Protein AF-A0AAD8SGR0-F1 (afdb_monomer)

Secondary structure (DSSP, 8-state):
-EEEEEHHHHHH-HHHHHSPPSSSTT-EEEEE--GGGSGGG----STTS----B--SSSPPSSS-EEEEEEEEETTEEEEEEEEEEEEEPTTS-GGG-EEEEEE-SGGGTTPBP--B-GGG-EEETTEEEPPPPPPB---TT-GGGEEEEEEEETTEEEEEESSTT-B--HHHHSSSBEEEEPPSS------

InterPro domains:
  IPR010683 Protein of unknown function DUF1262 [PF06880] (23-1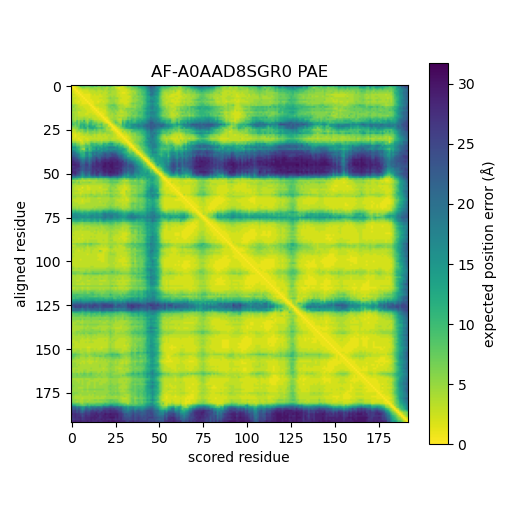27)

Nearest PDB structures (foldseek):
  6v3a-assembly1_O  TM=5.149E-01  e=7.759E-02  Acinetobacter baumannii AB0057
  5dm7-assembly1_M  TM=4.895E-01  e=7.759E-02  Deinococcus radiodurans
  7b29-assembly1_A  TM=4.262E-01  e=2.378E+00  Rhipicephalus appendiculatus
  6z1p-assembly1_At  TM=2.869E-01  e=1.688E+00  Tetrahymena thermophila SB210
  4kkd-assembly2_B  TM=3.158E-01  e=2.987E+00  Homo sapiens

Sequence (192 aa):
MYSSKPLSLFKSHPETAARPPPEGRNSGYIIVKGDEDEDDDDETWCWGSCGGTRVRGLPFPEDCVLTLSYTERQGERRRTYTDSVVVVSVTDQPIASNRYYTVVATGKRKGLLRTCSREEDMTPCCFSRCIKDVKPRSFDPSDAYQQIKIVQRQRRQFTAWAVSTDGFPPYLYRQMYWRMQRLPLFGQYVYV

Solvent-accessible surface area (backbone atoms only — not comparable to full-atom values): 10919 Å² total; per-residue (Å²): 79,76,44,82,41,47,46,62,55,46,69,76,38,56,68,61,24,63,41,71,46,61,92,60,82,73,4,24,70,43,32,31,78,44,80,77,54,58,67,79,26,69,74,90,80,76,87,93,79,72,76,48,41,61,45,55,62,82,81,68,60,45,79,47,46,30,36,39,41,41,74,50,74,58,85,91,48,72,48,75,50,76,47,50,24,30,47,41,72,48,57,72,44,29,64,65,68,34,39,27,36,40,29,29,63,57,73,100,55,46,74,20,25,45,27,32,18,46,72,88,51,40,38,90,40,95,97,45,78,41,82,43,66,48,74,58,38,76,86,51,98,83,44,50,42,38,31,31,32,57,42,77,78,50,86,38,20,29,34,43,39,36,66,33,96,67,35,40,42,36,72,75,44,53,37,76,65,24,32,42,27,51,50,70,93,82,69,92,72,83,85,132

Structure (mmCIF, N/CA/C/O backbone):
data_AF-A0AAD8SGR0-F1
#
_entry.id   AF-A0AAD8SGR0-F1
#
loop_
_atom_site.group_PDB
_atom_site.id
_atom_site.type_symbol
_atom_site.label_atom_id
_atom_site.label_alt_id
_atom_site.label_comp_id
_atom_site.label_asym_id
_atom_site.label_entity_id
_atom_site.label_seq_id
_atom_site.pdbx_PDB_ins_code
_atom_site.Cartn_x
_atom_site.Cartn_y
_atom_site.Cartn_z
_atom_site.occupancy
_atom_site.B_iso_or_equiv
_atom_site.auth_seq_id
_atom_site.auth_comp_id
_atom_site.auth_asym_id
_atom_site.auth_atom_id
_atom_site.pdbx_PDB_model_num
ATOM 1 N N . MET A 1 1 ? -5.708 -20.898 -4.466 1.00 74.12 1 MET A N 1
ATOM 2 C CA . MET A 1 1 ? -4.327 -21.431 -4.605 1.00 74.12 1 MET A CA 1
ATOM 3 C C . MET A 1 1 ? -3.461 -20.339 -5.211 1.00 74.12 1 MET A C 1
ATOM 5 O O . MET A 1 1 ? -3.918 -19.706 -6.156 1.00 74.12 1 MET A O 1
ATOM 9 N N . TYR A 1 2 ? -2.269 -20.085 -4.666 1.00 80.06 2 TYR A N 1
ATOM 10 C CA . TYR A 1 2 ? -1.355 -19.078 -5.214 1.00 80.06 2 TYR A CA 1
ATOM 11 C C . TYR A 1 2 ? -0.376 -19.705 -6.205 1.00 80.06 2 TYR A C 1
ATOM 13 O O . TYR A 1 2 ? 0.110 -20.811 -5.976 1.00 80.06 2 TYR A O 1
ATOM 21 N N . SER A 1 3 ? -0.073 -18.986 -7.284 1.00 83.75 3 SER A N 1
ATOM 22 C CA . SER A 1 3 ? 1.000 -19.333 -8.219 1.00 83.75 3 SER A CA 1
ATOM 23 C C . SER A 1 3 ? 2.059 -18.237 -8.193 1.00 83.75 3 SER A C 1
ATOM 25 O O . SER A 1 3 ? 1.734 -17.060 -8.347 1.00 83.75 3 SER A O 1
ATOM 27 N N . SER A 1 4 ? 3.320 -18.604 -7.980 1.00 85.69 4 SER A N 1
ATOM 28 C CA . SER A 1 4 ? 4.425 -17.651 -8.048 1.00 85.69 4 SER A CA 1
ATOM 29 C C . SER A 1 4 ? 4.698 -17.249 -9.498 1.00 85.69 4 SER A C 1
ATOM 31 O O . SER A 1 4 ? 4.705 -18.082 -10.409 1.00 85.69 4 SER A O 1
ATOM 33 N N . LYS A 1 5 ? 4.912 -15.951 -9.719 1.00 87.81 5 LYS A N 1
ATOM 34 C CA . LYS A 1 5 ? 5.309 -15.383 -11.010 1.00 87.81 5 LYS A CA 1
ATOM 35 C C . LYS A 1 5 ? 6.421 -14.355 -10.789 1.00 87.81 5 LYS A C 1
ATOM 37 O O . LYS A 1 5 ? 6.317 -13.573 -9.842 1.00 87.81 5 LYS A O 1
ATOM 42 N N . PRO A 1 6 ? 7.461 -14.336 -11.636 1.00 87.94 6 PRO A N 1
ATOM 43 C CA . PRO A 1 6 ? 8.521 -13.350 -11.506 1.00 87.94 6 PRO A CA 1
ATOM 44 C C . PRO A 1 6 ? 8.008 -11.955 -11.883 1.00 87.94 6 PRO A C 1
ATOM 46 O O . PRO A 1 6 ? 7.164 -11.809 -12.773 1.00 87.94 6 PRO A O 1
ATOM 49 N N . LEU A 1 7 ? 8.522 -10.919 -11.222 1.00 85.88 7 LEU A N 1
ATOM 50 C CA . LEU A 1 7 ? 8.172 -9.527 -11.501 1.00 85.88 7 LEU A CA 1
ATOM 51 C C . LEU A 1 7 ? 8.533 -9.126 -12.945 1.00 85.88 7 LEU A C 1
ATOM 53 O O . LEU A 1 7 ? 7.748 -8.432 -13.600 1.00 85.88 7 LEU A O 1
ATOM 57 N N . SER A 1 8 ? 9.663 -9.617 -13.464 1.00 85.69 8 SER A N 1
ATOM 58 C CA . SER A 1 8 ? 10.115 -9.407 -14.849 1.00 85.69 8 SER A CA 1
ATOM 59 C C . SER A 1 8 ? 9.079 -9.821 -15.909 1.00 85.69 8 SER A C 1
ATOM 61 O O . SER A 1 8 ? 8.928 -9.143 -16.933 1.00 85.69 8 SER A O 1
ATOM 63 N N . LEU A 1 9 ? 8.283 -10.866 -15.647 1.00 87.69 9 LEU A N 1
ATOM 64 C CA . LEU A 1 9 ? 7.213 -11.318 -16.544 1.00 87.69 9 LEU A CA 1
ATOM 65 C C . LEU A 1 9 ? 6.140 -10.239 -16.729 1.00 87.69 9 LEU A C 1
ATOM 67 O O . LEU A 1 9 ? 5.720 -9.968 -17.849 1.00 87.69 9 LEU A O 1
ATOM 71 N N . PHE A 1 10 ? 5.709 -9.592 -15.645 1.00 85.88 10 PHE A N 1
ATOM 72 C CA . PHE A 1 10 ? 4.673 -8.556 -15.716 1.00 85.88 10 PHE A CA 1
ATOM 73 C C . PHE A 1 10 ? 5.186 -7.248 -16.322 1.00 85.88 10 PHE A C 1
ATOM 75 O O . PHE A 1 10 ? 4.401 -6.506 -16.910 1.00 85.88 10 PHE A O 1
ATOM 82 N N . LYS A 1 11 ? 6.488 -6.963 -16.194 1.00 84.19 11 LYS A N 1
ATOM 83 C CA . LYS A 1 11 ? 7.123 -5.803 -16.836 1.00 84.19 11 LYS A CA 1
ATOM 84 C C . LYS A 1 11 ? 7.239 -5.976 -18.351 1.00 84.19 11 LYS A C 1
ATOM 86 O O . LYS A 1 11 ? 6.997 -5.025 -19.087 1.00 84.19 11 LYS A O 1
ATOM 91 N N . SER A 1 12 ? 7.627 -7.169 -18.803 1.00 85.25 12 SER A N 1
ATOM 92 C CA . SER A 1 12 ? 7.824 -7.474 -20.227 1.00 85.25 12 SER A CA 1
ATOM 93 C C . SER A 1 12 ? 6.510 -7.719 -20.974 1.00 85.25 12 SER A C 1
ATOM 95 O O . SER A 1 12 ? 6.393 -7.326 -22.130 1.00 85.25 12 SER A O 1
ATOM 97 N N . HIS A 1 13 ? 5.520 -8.318 -20.306 1.00 86.06 13 HIS A N 1
ATOM 98 C CA . HIS A 1 13 ? 4.239 -8.728 -20.888 1.00 86.06 13 HIS A CA 1
ATOM 99 C C . HIS A 1 13 ? 3.067 -8.156 -20.071 1.00 86.06 13 HIS A C 1
ATOM 101 O O . HIS A 1 13 ? 2.425 -8.890 -19.304 1.00 86.06 13 HIS A O 1
ATOM 107 N N . PRO A 1 14 ? 2.776 -6.844 -20.178 1.00 83.88 14 PRO A N 1
ATOM 108 C CA . PRO A 1 14 ? 1.760 -6.172 -19.362 1.00 83.88 14 PRO A CA 1
ATOM 109 C C . PRO A 1 14 ? 0.351 -6.767 -19.526 1.00 83.88 14 PRO A C 1
ATOM 111 O O . PRO A 1 14 ? -0.451 -6.735 -18.591 1.00 83.88 14 PRO A O 1
ATOM 114 N N . GLU A 1 15 ? 0.044 -7.379 -20.668 1.00 87.00 15 GLU A N 1
ATOM 115 C CA . GLU A 1 15 ? -1.195 -8.120 -20.913 1.00 87.00 15 GLU A CA 1
ATOM 116 C C . GLU A 1 15 ? -1.383 -9.308 -19.959 1.00 87.00 15 GLU A C 1
ATOM 118 O O . GLU A 1 15 ? -2.515 -9.674 -19.643 1.00 87.00 15 GLU A O 1
ATOM 123 N N . THR A 1 16 ? -0.294 -9.875 -19.430 1.00 85.62 16 THR A N 1
ATOM 124 C CA . THR A 1 16 ? -0.346 -10.941 -18.421 1.00 85.62 16 THR A CA 1
ATOM 125 C C . THR A 1 16 ? -0.950 -10.433 -17.115 1.00 85.62 16 THR A C 1
ATOM 127 O O . THR A 1 16 ? -1.689 -11.167 -16.462 1.00 85.62 16 THR A O 1
ATOM 130 N N . ALA A 1 17 ? -0.722 -9.164 -16.755 1.00 85.25 17 ALA A N 1
ATOM 131 C CA . ALA A 1 17 ? -1.303 -8.569 -15.553 1.00 85.25 17 ALA A CA 1
ATOM 132 C C . ALA A 1 17 ? -2.831 -8.418 -15.651 1.00 85.25 17 ALA A C 1
ATOM 134 O O . ALA A 1 17 ? -3.509 -8.376 -14.625 1.00 85.25 17 ALA A O 1
ATOM 135 N N . ALA A 1 18 ? -3.381 -8.333 -16.867 1.00 87.00 18 ALA A N 1
ATOM 136 C CA . ALA A 1 18 ? -4.819 -8.230 -17.103 1.00 87.00 18 ALA A CA 1
ATOM 137 C C . ALA A 1 18 ? -5.537 -9.591 -17.096 1.00 87.00 18 ALA A C 1
ATOM 139 O O . ALA A 1 18 ? -6.763 -9.630 -16.986 1.00 87.00 18 ALA A O 1
ATOM 140 N N . ARG A 1 19 ? -4.799 -10.704 -17.195 1.00 85.75 19 ARG A N 1
ATOM 141 C CA . ARG A 1 19 ? -5.382 -12.050 -17.165 1.00 85.75 19 ARG A CA 1
ATOM 142 C C . ARG A 1 19 ? -5.846 -12.412 -15.749 1.00 85.75 19 ARG A C 1
ATOM 144 O O . ARG A 1 19 ? -5.198 -12.020 -14.774 1.00 85.75 19 ARG A O 1
ATOM 151 N N . PRO A 1 20 ? -6.949 -13.167 -15.616 1.00 81.94 20 PRO A N 1
ATOM 152 C CA . PRO A 1 20 ? -7.385 -13.651 -14.316 1.00 81.94 20 PRO A CA 1
ATOM 153 C C . PRO A 1 20 ? -6.342 -14.601 -13.690 1.00 81.94 20 PRO A C 1
ATOM 155 O O . PRO A 1 20 ? -5.532 -15.209 -14.407 1.00 81.94 20 PRO A O 1
ATOM 158 N N . PRO A 1 21 ? -6.329 -14.716 -12.350 1.00 80.25 21 PRO A N 1
ATOM 159 C CA . PRO A 1 21 ? -5.527 -15.715 -11.651 1.00 80.25 21 PRO A CA 1
ATOM 160 C C . PRO A 1 21 ? -5.984 -17.154 -11.974 1.00 80.25 21 PRO A C 1
ATOM 162 O O . PRO A 1 21 ? -7.036 -17.336 -12.592 1.00 80.25 21 PRO A O 1
ATOM 165 N N . PRO A 1 22 ? -5.193 -18.183 -11.597 1.00 77.19 22 PRO A N 1
ATOM 166 C CA . PRO A 1 22 ? -5.541 -19.591 -11.813 1.00 77.19 22 PRO A CA 1
ATOM 167 C C . PRO A 1 22 ? -6.937 -19.934 -11.283 1.00 77.19 22 PRO A C 1
ATOM 169 O O . PRO A 1 22 ? -7.351 -19.382 -10.273 1.00 77.19 22 PRO A O 1
ATOM 172 N N . GLU A 1 23 ? -7.653 -20.866 -11.910 1.00 74.75 23 GLU A N 1
ATOM 173 C CA . GLU A 1 23 ? -9.031 -21.186 -11.515 1.00 74.75 23 GLU A CA 1
ATOM 174 C C . GLU A 1 23 ? -9.150 -21.633 -10.041 1.00 74.75 23 GLU A C 1
ATOM 176 O O . GLU A 1 23 ? -8.369 -22.445 -9.539 1.00 74.75 23 GLU A O 1
ATOM 181 N N . GLY A 1 24 ? -10.153 -21.090 -9.340 1.00 70.81 24 GLY A N 1
ATOM 182 C CA . GLY A 1 24 ? -10.480 -21.411 -7.947 1.00 70.81 24 GLY A CA 1
ATOM 183 C C . GLY A 1 24 ? -10.744 -20.169 -7.090 1.00 70.81 24 GLY A C 1
ATOM 184 O O . GLY A 1 24 ? -10.183 -19.105 -7.336 1.00 70.81 24 GLY A O 1
ATOM 185 N N . ARG A 1 25 ? -11.596 -20.299 -6.062 1.00 75.06 25 ARG A N 1
ATOM 186 C CA . ARG A 1 25 ? -11.854 -19.217 -5.088 1.00 75.06 25 ARG A CA 1
ATOM 187 C C . ARG A 1 25 ? -10.583 -18.896 -4.294 1.00 75.06 25 ARG A C 1
ATOM 189 O O . ARG A 1 25 ? -9.850 -19.819 -3.922 1.00 75.06 25 ARG A O 1
ATOM 196 N N . ASN A 1 26 ? -10.360 -17.620 -3.982 1.00 74.75 26 ASN A N 1
ATOM 197 C CA . ASN A 1 26 ? -9.161 -17.114 -3.311 1.00 74.75 26 ASN A CA 1
ATOM 198 C C . ASN A 1 26 ? -7.867 -17.574 -4.009 1.00 74.75 26 ASN A C 1
ATOM 200 O O . ASN A 1 26 ? -6.923 -18.084 -3.389 1.00 74.75 26 ASN A O 1
ATOM 204 N N . SER A 1 27 ? -7.854 -17.478 -5.334 1.00 81.44 27 SER A N 1
ATOM 205 C CA . SER A 1 27 ? -6.670 -17.696 -6.159 1.00 81.44 27 SER A CA 1
ATOM 206 C C . SER A 1 27 ? -5.984 -16.367 -6.467 1.00 81.44 27 SER A C 1
ATOM 208 O O . SER A 1 27 ? -6.592 -15.296 -6.444 1.00 81.44 27 SER A O 1
ATOM 210 N N . GLY A 1 28 ? -4.680 -16.418 -6.715 1.00 83.50 28 GLY A N 1
ATOM 211 C CA . GLY A 1 28 ? -3.890 -15.216 -6.945 1.00 83.50 28 GLY A CA 1
ATOM 212 C C . GLY A 1 28 ? -2.501 -15.527 -7.475 1.00 83.50 28 GLY A C 1
ATOM 213 O O . GLY A 1 28 ? -2.052 -16.678 -7.461 1.00 83.50 28 GLY A O 1
ATOM 214 N N . TYR A 1 29 ? -1.814 -14.483 -7.921 1.00 83.75 29 TYR A N 1
ATOM 215 C CA . TYR A 1 29 ? -0.388 -14.544 -8.206 1.00 83.75 29 TYR A CA 1
ATOM 216 C C . TYR A 1 29 ? 0.380 -13.974 -7.021 1.00 83.75 29 TYR A C 1
ATOM 218 O O . TYR A 1 29 ? -0.008 -12.935 -6.503 1.00 83.75 29 TYR A O 1
ATOM 226 N N . ILE A 1 30 ? 1.463 -14.636 -6.619 1.00 84.25 30 ILE A N 1
ATOM 227 C CA . ILE A 1 30 ? 2.469 -14.016 -5.749 1.00 84.25 30 ILE A CA 1
ATOM 228 C C . ILE A 1 30 ? 3.574 -13.511 -6.664 1.00 84.25 30 ILE A C 1
ATOM 230 O O . ILE A 1 30 ? 4.162 -14.292 -7.420 1.00 84.25 30 ILE A O 1
ATOM 234 N N . ILE A 1 31 ? 3.827 -12.207 -6.612 1.00 86.31 31 ILE A N 1
ATOM 235 C CA . ILE A 1 31 ? 4.826 -11.551 -7.451 1.00 86.31 31 ILE A CA 1
ATOM 236 C C . ILE A 1 31 ? 6.146 -11.541 -6.694 1.00 86.31 31 ILE A C 1
ATOM 238 O O . ILE A 1 31 ? 6.296 -10.838 -5.695 1.00 86.31 31 ILE A O 1
ATOM 242 N N . VAL A 1 32 ? 7.086 -12.346 -7.176 1.00 84.88 32 VAL A N 1
ATOM 243 C CA . VAL A 1 32 ? 8.399 -12.549 -6.556 1.00 84.88 32 VAL A CA 1
ATOM 244 C C . VAL A 1 32 ? 9.452 -11.882 -7.425 1.00 84.88 32 VAL A C 1
ATOM 246 O O . VAL A 1 32 ? 9.331 -11.875 -8.653 1.00 84.88 32 VAL A O 1
ATOM 249 N N . LYS A 1 33 ? 10.482 -11.310 -6.810 1.00 76.38 33 LYS A N 1
ATOM 250 C CA . LYS A 1 33 ? 11.625 -10.809 -7.568 1.00 76.38 33 LYS A CA 1
ATOM 251 C C . LYS A 1 33 ? 12.454 -11.996 -8.085 1.00 76.38 33 LYS A C 1
ATOM 253 O O . LYS A 1 33 ? 12.809 -12.870 -7.302 1.00 76.38 33 LYS A O 1
ATOM 258 N N . GLY A 1 34 ? 12.733 -12.047 -9.389 1.00 67.00 34 GLY A N 1
ATOM 259 C CA . GLY A 1 34 ? 13.662 -13.033 -9.957 1.00 67.00 34 GLY A CA 1
ATOM 260 C C . GLY A 1 34 ? 15.105 -12.522 -9.969 1.00 67.00 34 GLY A C 1
ATOM 261 O O . GLY A 1 34 ?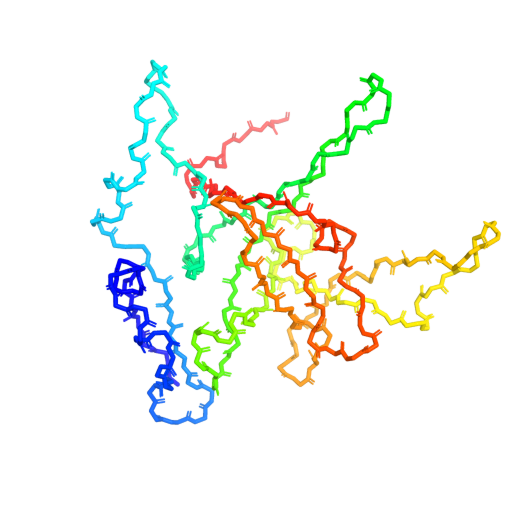 15.327 -11.320 -9.825 1.00 67.00 34 GLY A O 1
ATOM 262 N N . ASP A 1 35 ? 16.071 -13.410 -10.204 1.00 62.44 35 ASP A N 1
ATOM 263 C CA . ASP A 1 35 ? 17.498 -13.051 -10.308 1.00 62.44 35 ASP A CA 1
ATOM 264 C C . ASP A 1 35 ? 17.745 -12.001 -11.416 1.00 62.44 35 ASP A C 1
ATOM 266 O O . ASP A 1 35 ? 18.513 -11.063 -11.246 1.00 62.44 35 ASP A O 1
ATOM 270 N N . GLU A 1 36 ? 16.988 -12.066 -12.516 1.00 58.09 36 GLU A N 1
ATOM 271 C CA . GLU A 1 36 ? 17.042 -11.104 -13.634 1.00 58.09 36 GLU A CA 1
ATOM 272 C C . GLU A 1 36 ? 16.555 -9.687 -13.268 1.00 58.09 36 GLU A C 1
ATOM 274 O O . GLU A 1 36 ? 16.817 -8.720 -13.982 1.00 58.09 36 GLU A O 1
ATOM 279 N N . ASP A 1 37 ? 15.813 -9.530 -12.168 1.00 58.00 37 ASP A N 1
ATOM 280 C CA . ASP A 1 37 ? 15.359 -8.217 -11.707 1.00 58.00 37 ASP A CA 1
ATOM 281 C C . ASP A 1 37 ? 16.459 -7.480 -10.905 1.00 58.00 37 ASP A C 1
ATOM 283 O O . ASP A 1 37 ? 16.237 -6.344 -10.474 1.00 58.00 37 ASP A O 1
ATOM 287 N N . GLU A 1 38 ? 17.608 -8.107 -10.618 1.00 53.62 38 GLU A N 1
ATOM 288 C CA . GLU A 1 38 ? 18.780 -7.466 -9.991 1.00 53.62 38 GLU A CA 1
ATOM 289 C C . GLU A 1 38 ? 19.468 -6.465 -10.924 1.00 53.62 38 GLU A C 1
ATOM 291 O O . GLU A 1 38 ? 19.828 -5.381 -10.471 1.00 53.62 38 GLU A O 1
ATOM 296 N N . ASP A 1 39 ? 19.510 -6.733 -12.227 1.00 47.44 39 ASP A N 1
ATOM 297 C CA . ASP A 1 39 ? 20.178 -5.861 -13.205 1.00 47.44 39 ASP A CA 1
ATOM 298 C C . ASP A 1 39 ? 19.345 -4.613 -13.576 1.00 47.44 39 ASP A C 1
ATOM 300 O O . ASP A 1 39 ? 19.871 -3.573 -13.969 1.00 47.44 39 ASP A O 1
ATOM 304 N N . ASP A 1 40 ? 18.020 -4.651 -13.387 1.00 49.47 40 ASP A N 1
ATOM 305 C CA . ASP A 1 40 ? 17.137 -3.480 -13.556 1.00 49.47 40 ASP A CA 1
ATOM 306 C C . ASP A 1 40 ? 17.250 -2.500 -12.360 1.00 49.47 40 ASP A C 1
ATOM 308 O O . ASP A 1 40 ? 16.652 -1.418 -12.350 1.00 49.47 40 ASP A O 1
ATOM 312 N N . ASP A 1 41 ? 18.042 -2.842 -11.337 1.00 52.00 41 ASP A N 1
ATOM 313 C CA . ASP A 1 41 ? 18.385 -1.965 -10.216 1.00 52.00 41 ASP A CA 1
ATOM 314 C C . ASP A 1 41 ? 19.604 -1.065 -10.496 1.00 52.00 41 ASP A C 1
ATOM 316 O O . ASP A 1 41 ? 19.857 -0.138 -9.716 1.00 52.00 41 ASP A O 1
ATOM 320 N N . ASP A 1 42 ? 20.288 -1.246 -11.631 1.00 45.56 42 ASP A N 1
ATOM 321 C CA . ASP A 1 42 ? 21.431 -0.426 -12.025 1.00 45.56 42 ASP A CA 1
ATOM 322 C C . ASP A 1 42 ? 20.994 0.889 -12.687 1.00 45.56 42 ASP A C 1
ATOM 324 O O . ASP A 1 42 ? 20.721 1.011 -13.880 1.00 45.56 42 ASP A O 1
ATOM 328 N N . GLU A 1 43 ? 20.932 1.939 -11.873 1.00 42.75 43 GLU A N 1
ATOM 329 C CA . GLU A 1 43 ? 21.453 3.236 -12.303 1.00 42.75 43 GLU A CA 1
ATOM 330 C C . GLU A 1 43 ? 22.689 3.514 -11.442 1.00 42.75 43 GLU A C 1
ATOM 332 O O . GLU A 1 43 ? 22.606 4.066 -10.345 1.00 42.75 43 GLU A O 1
ATOM 337 N N . THR A 1 44 ? 23.841 3.081 -11.949 1.00 35.72 44 THR A N 1
ATOM 338 C CA . THR A 1 44 ? 25.174 3.454 -11.480 1.00 35.72 44 THR A CA 1
ATOM 339 C C . THR A 1 44 ? 25.300 4.980 -11.355 1.00 35.72 44 THR A C 1
ATOM 341 O O . THR A 1 44 ? 25.329 5.668 -12.371 1.00 35.72 44 THR A O 1
ATOM 344 N N . TRP A 1 45 ? 25.424 5.515 -10.131 1.00 29.83 45 TRP A N 1
ATOM 345 C CA . TRP A 1 45 ? 26.439 6.526 -9.777 1.00 29.83 45 TRP A CA 1
ATOM 346 C C . TRP A 1 45 ? 26.535 6.729 -8.251 1.00 29.83 45 TRP A C 1
ATOM 348 O O . TRP A 1 45 ? 25.520 6.819 -7.565 1.00 29.83 45 TRP A O 1
ATOM 358 N N . CYS A 1 46 ? 27.778 6.889 -7.776 1.00 29.34 46 CYS A N 1
ATOM 359 C CA . CYS A 1 46 ? 28.266 7.105 -6.400 1.00 29.34 46 CYS A CA 1
ATOM 360 C C . CYS A 1 46 ? 28.619 5.835 -5.595 1.00 29.34 46 CYS A C 1
ATOM 362 O O . CYS A 1 46 ? 27.815 5.291 -4.848 1.00 29.34 46 CYS A O 1
ATOM 364 N N . TRP A 1 47 ? 29.885 5.428 -5.744 1.00 34.09 47 TRP A N 1
ATOM 365 C CA . TRP A 1 47 ? 30.731 4.691 -4.791 1.00 34.09 47 TRP A CA 1
ATOM 366 C C . TRP A 1 47 ? 30.015 3.692 -3.857 1.00 34.09 47 TRP A C 1
ATOM 368 O O . TRP A 1 47 ? 29.813 3.949 -2.675 1.00 34.09 47 TRP A O 1
ATOM 378 N N . GLY A 1 48 ? 29.715 2.503 -4.382 1.00 34.50 48 GLY A N 1
ATOM 379 C CA . GLY A 1 48 ? 29.866 1.263 -3.613 1.00 34.50 48 GLY A CA 1
ATOM 380 C C . GLY A 1 48 ? 28.897 0.948 -2.465 1.00 34.50 48 GLY A C 1
ATOM 381 O O . GLY A 1 48 ? 29.237 0.069 -1.680 1.00 34.50 48 GLY A O 1
ATOM 382 N N . SER A 1 49 ? 27.710 1.564 -2.329 1.00 37.56 49 SER A N 1
ATOM 383 C CA . SER A 1 49 ? 26.726 1.047 -1.341 1.00 37.56 49 SER A CA 1
ATOM 384 C C . SER A 1 49 ? 25.227 1.169 -1.648 1.00 37.56 49 SER A C 1
ATOM 386 O O . SER A 1 49 ? 24.412 0.838 -0.790 1.00 37.56 49 SER A O 1
ATOM 388 N N . CYS A 1 50 ? 24.806 1.588 -2.845 1.00 37.50 50 CYS A N 1
ATOM 389 C CA . CYS A 1 50 ? 23.374 1.752 -3.144 1.00 37.50 50 CYS A CA 1
ATOM 390 C C . CYS A 1 50 ? 22.944 1.022 -4.425 1.00 37.50 50 CYS A C 1
ATOM 392 O O . CYS A 1 50 ? 22.696 1.664 -5.442 1.00 37.50 50 CYS A O 1
ATOM 394 N N . GLY A 1 51 ? 22.800 -0.306 -4.358 1.00 41.50 51 GLY A N 1
ATOM 395 C CA . GLY A 1 51 ? 22.025 -1.065 -5.350 1.00 41.50 51 GLY A CA 1
ATOM 396 C C . GLY A 1 51 ? 20.545 -0.660 -5.291 1.00 41.50 51 GLY A C 1
ATOM 397 O O . GLY A 1 51 ? 20.010 -0.421 -4.206 1.00 41.50 51 GLY A O 1
ATOM 398 N N . GLY A 1 52 ? 19.898 -0.494 -6.446 1.00 54.66 52 GLY A N 1
ATOM 399 C CA . GLY A 1 52 ? 18.608 0.178 -6.653 1.00 54.66 52 GLY A CA 1
ATOM 400 C C . GLY A 1 52 ? 17.438 -0.246 -5.756 1.00 54.66 52 GLY A C 1
ATOM 401 O O . GLY A 1 52 ? 16.528 -0.963 -6.152 1.00 54.66 52 GLY A O 1
ATOM 402 N N . THR A 1 53 ? 17.341 0.331 -4.562 1.00 67.31 53 THR A N 1
ATOM 403 C CA . THR A 1 53 ? 16.213 0.087 -3.648 1.00 67.31 53 THR A CA 1
ATOM 404 C C . THR A 1 53 ? 14.890 0.682 -4.139 1.00 67.31 53 THR A C 1
ATOM 406 O O . THR A 1 53 ? 13.831 0.306 -3.655 1.00 67.31 53 THR A O 1
ATOM 409 N N . ARG A 1 54 ? 14.876 1.623 -5.089 1.00 80.81 54 ARG A N 1
ATOM 410 C CA . ARG A 1 54 ? 13.652 2.363 -5.461 1.00 80.81 54 ARG A CA 1
ATOM 411 C C . ARG A 1 54 ? 12.736 1.560 -6.380 1.00 80.81 54 ARG A C 1
ATOM 413 O O . ARG A 1 54 ? 13.113 1.238 -7.502 1.00 80.81 54 ARG A O 1
ATOM 420 N N . VAL A 1 55 ? 11.481 1.381 -5.970 1.00 86.56 55 VAL A N 1
ATOM 421 C CA . VAL A 1 55 ? 10.463 0.750 -6.818 1.00 86.56 55 VAL A CA 1
ATOM 422 C C . VAL A 1 55 ? 10.125 1.675 -7.992 1.00 86.56 55 VAL A C 1
ATOM 424 O O . VAL A 1 55 ? 9.709 2.821 -7.800 1.00 86.56 55 VAL A O 1
ATOM 427 N N . ARG A 1 56 ? 10.346 1.193 -9.223 1.00 86.94 56 ARG A N 1
ATOM 428 C CA . ARG A 1 56 ? 10.197 1.982 -10.460 1.00 86.94 56 ARG A CA 1
ATOM 429 C C . ARG A 1 56 ? 8.745 2.127 -10.916 1.00 86.94 56 ARG A C 1
ATOM 431 O O . ARG A 1 56 ? 8.396 3.191 -11.436 1.00 86.94 56 ARG A O 1
ATOM 438 N N . GLY A 1 57 ? 7.921 1.106 -10.704 1.00 90.06 57 GLY A N 1
ATOM 439 C CA . GLY A 1 57 ? 6.540 1.067 -11.168 1.00 90.06 57 GLY A CA 1
ATOM 440 C C . GLY A 1 57 ? 5.756 -0.124 -10.628 1.00 90.06 57 GLY A C 1
ATOM 441 O O . GLY A 1 57 ? 6.233 -0.809 -9.726 1.00 90.06 57 GLY A O 1
ATOM 442 N N . LEU A 1 58 ? 4.553 -0.310 -11.169 1.00 91.31 58 LEU A N 1
ATOM 443 C CA . LEU A 1 58 ? 3.660 -1.435 -10.879 1.00 91.31 58 LEU A CA 1
ATOM 444 C C . LEU A 1 58 ? 3.955 -2.641 -11.799 1.00 91.31 58 LEU A C 1
ATOM 446 O O . LEU A 1 58 ? 4.452 -2.434 -12.908 1.00 91.31 58 LEU A O 1
ATOM 450 N N . PRO A 1 59 ? 3.587 -3.870 -11.390 1.00 91.19 59 PRO A N 1
ATOM 451 C CA . PRO A 1 59 ? 3.107 -4.228 -10.053 1.00 91.19 59 PRO A CA 1
ATOM 452 C C . PRO A 1 59 ? 4.239 -4.227 -9.010 1.00 91.19 59 PRO A C 1
ATOM 454 O O . PRO A 1 59 ? 5.417 -4.180 -9.354 1.00 91.19 59 PRO A O 1
ATOM 457 N N . PHE A 1 60 ? 3.886 -4.230 -7.723 1.00 89.75 60 PHE A N 1
ATOM 458 C CA . PHE A 1 60 ? 4.877 -4.278 -6.645 1.00 89.75 60 PHE A CA 1
ATOM 459 C C . PHE A 1 60 ? 5.371 -5.713 -6.395 1.00 89.75 60 PHE A C 1
ATOM 461 O O . PHE A 1 60 ? 4.579 -6.643 -6.543 1.00 89.75 60 PHE A O 1
ATOM 468 N N . PRO A 1 61 ? 6.639 -5.899 -5.981 1.00 87.31 61 PRO A N 1
ATOM 469 C CA . PRO A 1 61 ? 7.081 -7.165 -5.403 1.00 87.31 61 PRO A CA 1
ATOM 470 C C . PRO A 1 61 ? 6.370 -7.405 -4.062 1.00 87.31 61 PRO A C 1
ATOM 472 O O . PRO A 1 61 ? 6.267 -6.488 -3.242 1.00 87.31 61 PRO A O 1
ATOM 475 N N . GLU A 1 62 ? 5.885 -8.626 -3.842 1.00 88.12 62 GLU A N 1
ATOM 476 C CA . GLU A 1 62 ? 5.117 -9.014 -2.644 1.00 88.12 62 GLU A CA 1
ATOM 477 C C . GLU A 1 62 ? 5.958 -9.809 -1.629 1.00 88.12 62 GLU A C 1
ATOM 479 O O . GLU A 1 62 ? 5.523 -10.082 -0.512 1.00 88.12 62 GLU A O 1
ATOM 484 N N . ASP A 1 63 ? 7.187 -10.157 -2.003 1.00 83.44 63 ASP A N 1
ATOM 485 C CA . ASP A 1 63 ? 8.150 -10.961 -1.246 1.00 83.44 63 ASP A CA 1
ATOM 486 C C . ASP A 1 63 ? 9.098 -10.133 -0.360 1.00 83.44 63 ASP A C 1
ATOM 488 O O . ASP A 1 63 ? 9.998 -10.679 0.280 1.00 83.44 63 ASP A O 1
ATOM 492 N N . CYS A 1 64 ? 8.920 -8.811 -0.296 1.00 83.56 64 CYS A N 1
ATOM 493 C CA . CYS A 1 64 ? 9.818 -7.931 0.443 1.00 83.56 64 CYS A CA 1
ATOM 494 C C . CYS A 1 64 ? 9.095 -6.798 1.178 1.00 83.56 64 CYS A C 1
ATOM 496 O O . CYS A 1 64 ? 7.947 -6.445 0.903 1.00 83.56 64 CYS A O 1
ATOM 498 N N . VAL A 1 65 ? 9.799 -6.204 2.146 1.00 89.19 65 VAL A N 1
ATOM 499 C CA . VAL A 1 65 ? 9.307 -5.024 2.858 1.00 89.19 65 VAL A CA 1
ATOM 500 C C . VAL A 1 65 ? 9.590 -3.776 2.029 1.00 89.19 65 VAL A C 1
ATOM 502 O O . VAL A 1 65 ? 10.730 -3.487 1.662 1.00 89.19 65 VAL A O 1
ATOM 505 N N . LEU A 1 66 ? 8.547 -2.986 1.802 1.00 91.19 66 LEU A N 1
ATOM 506 C CA . LEU A 1 66 ? 8.597 -1.695 1.139 1.00 91.19 66 LEU A CA 1
ATOM 507 C C . LEU A 1 66 ? 8.464 -0.572 2.168 1.00 91.19 66 LEU A C 1
ATOM 509 O O . LEU A 1 66 ? 7.588 -0.584 3.023 1.00 91.19 66 LEU A O 1
ATOM 513 N N . THR A 1 67 ? 9.315 0.438 2.068 1.00 92.56 67 THR A N 1
ATOM 514 C CA . THR A 1 67 ? 9.169 1.715 2.762 1.00 92.56 67 THR A CA 1
ATOM 515 C C . THR A 1 67 ? 8.533 2.719 1.821 1.00 92.56 67 THR A C 1
ATOM 517 O O . THR A 1 67 ? 9.159 3.204 0.875 1.00 92.56 67 THR A O 1
ATOM 520 N N . LEU A 1 68 ? 7.278 3.044 2.101 1.00 93.88 68 LEU A N 1
ATOM 521 C CA . LEU A 1 68 ? 6.603 4.188 1.522 1.00 93.88 68 LEU A CA 1
ATOM 522 C C . LEU A 1 68 ? 7.156 5.455 2.184 1.00 93.88 68 LEU A C 1
ATOM 524 O O . LEU A 1 68 ? 7.315 5.503 3.402 1.00 93.88 68 LEU A O 1
ATOM 528 N N . SER A 1 69 ? 7.454 6.483 1.393 1.00 93.94 69 SER A N 1
ATOM 529 C CA . SER A 1 69 ? 7.896 7.787 1.884 1.00 93.94 69 SER A CA 1
ATOM 530 C C . SER A 1 69 ? 7.194 8.944 1.172 1.00 93.94 69 SER A C 1
ATOM 532 O O . SER A 1 69 ? 7.024 8.944 -0.051 1.00 93.94 69 SER A O 1
ATOM 534 N N . TYR A 1 70 ? 6.830 9.960 1.949 1.00 93.56 70 TYR A N 1
ATOM 535 C CA . TYR A 1 70 ? 6.328 11.239 1.459 1.00 93.56 70 TYR A CA 1
ATOM 536 C C . TYR A 1 70 ? 7.037 12.377 2.189 1.00 93.56 70 TYR A C 1
ATOM 538 O O . TYR A 1 70 ? 7.175 12.352 3.411 1.00 93.56 70 TYR A O 1
ATOM 546 N N . THR A 1 71 ? 7.499 13.379 1.444 1.00 92.19 71 THR A N 1
ATOM 547 C CA . THR A 1 71 ? 8.113 14.576 2.017 1.00 92.19 71 THR A CA 1
ATOM 548 C C . THR A 1 71 ? 7.187 15.762 1.807 1.00 92.19 71 THR A C 1
ATOM 550 O O . THR A 1 71 ? 6.968 16.185 0.676 1.00 92.19 71 THR A O 1
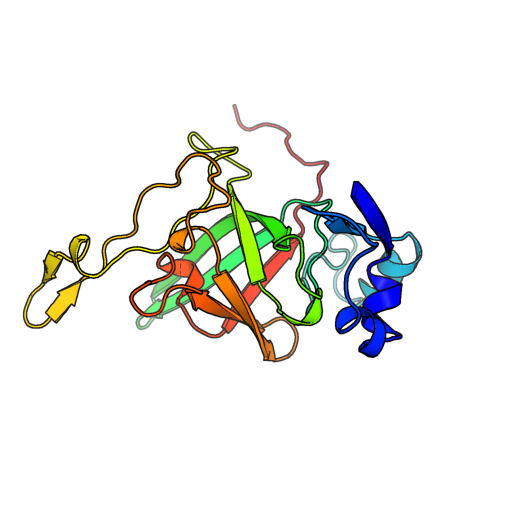ATOM 553 N N . GLU A 1 72 ? 6.769 16.370 2.906 1.00 91.06 72 GLU A N 1
ATOM 554 C CA . GLU A 1 72 ? 6.102 17.661 2.919 1.00 91.06 72 GLU A CA 1
ATOM 555 C C . GLU A 1 72 ? 7.137 18.789 3.059 1.00 91.06 72 GLU A C 1
ATOM 557 O O . GLU A 1 72 ? 8.096 18.688 3.836 1.00 91.06 72 GLU A O 1
ATOM 562 N N . ARG A 1 73 ? 6.945 19.868 2.298 1.00 88.06 73 ARG A N 1
ATOM 563 C CA . ARG A 1 73 ? 7.722 21.106 2.414 1.00 88.06 73 ARG A CA 1
ATOM 564 C C . ARG A 1 73 ? 6.786 22.226 2.852 1.00 88.06 73 ARG A C 1
ATOM 566 O O . ARG A 1 73 ? 5.838 22.534 2.140 1.00 88.06 73 ARG A O 1
ATOM 573 N N . GLN A 1 74 ? 7.064 22.824 4.003 1.00 83.94 74 GLN A N 1
ATOM 574 C CA . GLN A 1 74 ? 6.366 24.005 4.507 1.00 83.94 74 GLN A CA 1
ATOM 575 C C . GLN A 1 74 ? 7.404 25.102 4.749 1.00 83.94 74 GLN A C 1
ATOM 577 O O . GLN A 1 74 ? 8.135 25.066 5.741 1.00 83.94 74 GLN A O 1
ATOM 582 N N . GLY A 1 75 ? 7.511 26.043 3.806 1.00 85.19 75 GLY A N 1
ATOM 583 C CA . GLY A 1 75 ? 8.607 27.014 3.783 1.00 85.19 75 GLY A CA 1
ATOM 584 C C . GLY A 1 75 ? 9.964 26.304 3.741 1.00 85.19 75 GLY A C 1
ATOM 585 O O . GLY A 1 75 ? 10.185 25.422 2.911 1.00 85.19 75 GLY A O 1
ATOM 586 N N . GLU A 1 76 ? 10.845 26.641 4.681 1.00 87.50 76 GLU A N 1
ATOM 587 C CA . GLU A 1 76 ? 12.155 25.994 4.846 1.00 87.50 76 GLU A CA 1
ATOM 588 C C . GLU A 1 76 ? 12.075 24.633 5.556 1.00 87.50 76 GLU A C 1
ATOM 590 O O . GLU A 1 76 ? 13.003 23.822 5.488 1.00 87.50 76 GLU A O 1
ATOM 595 N N . ARG A 1 77 ? 10.959 24.336 6.235 1.00 87.56 77 ARG A N 1
ATOM 596 C CA . ARG A 1 77 ? 10.819 23.101 7.001 1.00 87.56 77 ARG A CA 1
ATOM 597 C C . ARG A 1 77 ? 10.462 21.941 6.083 1.00 87.56 77 ARG A C 1
ATOM 599 O O . ARG A 1 77 ? 9.434 21.935 5.405 1.00 87.56 77 ARG A O 1
ATOM 606 N N . ARG A 1 78 ? 11.279 20.893 6.149 1.00 90.88 78 ARG A N 1
ATOM 607 C CA . ARG A 1 78 ? 11.040 19.613 5.483 1.00 90.88 78 ARG A CA 1
ATOM 608 C C . ARG A 1 78 ? 10.646 18.557 6.512 1.00 90.88 78 ARG A C 1
ATOM 610 O O . ARG A 1 78 ? 11.386 18.322 7.464 1.00 90.88 78 ARG A O 1
ATOM 617 N N . ARG A 1 79 ? 9.503 17.899 6.319 1.00 92.50 79 ARG A N 1
ATOM 618 C CA . ARG A 1 79 ? 9.091 16.731 7.114 1.00 92.50 79 ARG A CA 1
ATOM 619 C C . ARG A 1 79 ? 8.927 15.531 6.199 1.00 92.50 79 ARG A C 1
ATOM 621 O O . ARG A 1 79 ? 8.241 15.619 5.188 1.00 92.50 79 ARG A O 1
ATOM 628 N N . THR A 1 80 ? 9.566 14.422 6.548 1.00 91.19 80 THR A N 1
ATOM 629 C CA . THR A 1 80 ? 9.423 13.161 5.817 1.00 91.19 80 THR A CA 1
ATOM 630 C C . THR A 1 80 ? 8.653 12.183 6.681 1.00 91.19 80 THR A C 1
ATOM 632 O O . THR A 1 80 ? 9.034 11.925 7.819 1.00 91.19 80 THR A O 1
ATOM 635 N N . TYR A 1 81 ? 7.580 11.647 6.121 1.00 92.38 81 TYR A N 1
ATOM 636 C CA . TYR A 1 81 ? 6.766 10.602 6.715 1.00 92.38 81 TYR A CA 1
ATOM 637 C C . TYR A 1 81 ? 7.101 9.290 6.016 1.00 92.38 81 TYR A C 1
ATOM 639 O O . TYR A 1 81 ? 7.244 9.269 4.789 1.00 92.38 81 TYR A O 1
ATOM 647 N N . THR A 1 82 ? 7.227 8.212 6.785 1.00 93.56 82 THR A N 1
ATOM 648 C CA . THR A 1 82 ? 7.525 6.877 6.264 1.00 93.56 82 THR A CA 1
ATOM 649 C C . THR A 1 82 ? 6.576 5.832 6.832 1.00 93.56 82 THR A C 1
ATOM 651 O O . THR A 1 82 ? 6.078 5.970 7.950 1.00 93.56 82 THR A O 1
ATOM 654 N N . ASP A 1 83 ? 6.321 4.787 6.052 1.00 94.06 83 ASP A N 1
ATOM 655 C CA . ASP A 1 83 ? 5.586 3.603 6.490 1.00 94.06 83 ASP A CA 1
ATOM 656 C C . ASP A 1 83 ? 6.216 2.351 5.875 1.00 94.06 83 ASP A C 1
ATOM 658 O O . ASP A 1 83 ? 6.368 2.272 4.656 1.00 94.06 83 ASP A O 1
ATOM 662 N N . SER A 1 84 ? 6.607 1.393 6.715 1.00 94.06 84 SER A N 1
ATOM 663 C CA . SER A 1 84 ? 7.204 0.130 6.274 1.00 94.06 84 SER A CA 1
ATOM 664 C C . SER A 1 84 ? 6.125 -0.944 6.219 1.00 94.06 84 SER A C 1
ATOM 666 O O . SER A 1 84 ? 5.556 -1.311 7.253 1.00 94.06 84 SER A O 1
ATOM 668 N N . VAL A 1 85 ? 5.853 -1.457 5.023 1.00 94.69 85 VAL A N 1
ATOM 669 C CA . VAL A 1 85 ? 4.751 -2.376 4.745 1.00 94.69 85 VAL A CA 1
ATOM 670 C C . VAL A 1 85 ? 5.146 -3.498 3.797 1.00 94.69 85 VAL A C 1
ATOM 672 O O . VAL A 1 85 ? 6.060 -3.354 2.993 1.00 94.69 85 VAL A O 1
ATOM 675 N N . VAL A 1 86 ? 4.417 -4.604 3.870 1.00 93.56 86 VAL A N 1
ATOM 676 C CA . VAL A 1 86 ? 4.325 -5.576 2.778 1.00 93.56 86 VAL A CA 1
ATOM 677 C C . VAL A 1 86 ? 3.040 -5.275 2.017 1.00 93.56 86 VAL A C 1
ATOM 679 O O . VAL A 1 86 ? 1.984 -5.067 2.623 1.00 93.56 86 VAL A O 1
ATOM 682 N N . VAL A 1 87 ? 3.138 -5.197 0.695 1.00 93.44 87 VAL A N 1
ATOM 683 C CA . VAL A 1 87 ? 1.996 -4.968 -0.190 1.00 93.44 87 VAL A CA 1
ATOM 684 C C . VAL A 1 87 ? 1.568 -6.321 -0.739 1.00 93.44 87 VAL A C 1
ATOM 686 O O . VAL A 1 87 ? 2.408 -7.064 -1.230 1.00 93.44 87 VAL A O 1
ATOM 689 N N . VAL A 1 88 ? 0.280 -6.640 -0.638 1.00 92.88 88 VAL A N 1
ATOM 690 C CA . VAL A 1 88 ? -0.272 -7.923 -1.098 1.00 92.88 88 VAL A CA 1
ATOM 691 C C . VAL A 1 88 ? -1.439 -7.632 -2.024 1.00 92.88 88 VAL A C 1
ATOM 693 O O . VAL A 1 88 ? -2.349 -6.895 -1.639 1.00 92.88 88 VAL A O 1
ATOM 696 N N . SER A 1 89 ? -1.422 -8.156 -3.246 1.00 92.38 89 SER A N 1
ATOM 697 C CA . SER A 1 89 ? -2.540 -8.003 -4.177 1.00 92.38 89 SER A CA 1
ATOM 698 C C . SER A 1 89 ? -3.812 -8.669 -3.649 1.00 92.38 89 SER A C 1
ATOM 700 O O . SER A 1 89 ? -3.790 -9.668 -2.929 1.00 92.38 89 SER A O 1
ATOM 702 N N . VAL A 1 90 ? -4.959 -8.076 -3.974 1.00 91.69 90 VAL A N 1
ATOM 703 C CA . VAL A 1 90 ? -6.257 -8.669 -3.638 1.00 91.69 90 VAL A CA 1
ATOM 704 C C . VAL A 1 90 ? -6.486 -9.901 -4.520 1.00 91.69 90 VAL A C 1
ATOM 706 O O . VAL A 1 90 ? -6.351 -9.822 -5.741 1.00 91.69 90 VAL A O 1
ATOM 709 N N . THR A 1 91 ? -6.854 -11.029 -3.907 1.00 88.06 91 THR A N 1
ATOM 710 C CA . THR A 1 91 ? -7.157 -12.286 -4.609 1.00 88.06 91 THR A CA 1
ATOM 711 C C . THR A 1 91 ? -8.385 -12.172 -5.508 1.00 88.06 91 THR A C 1
ATOM 713 O O . THR A 1 91 ? -9.195 -11.254 -5.372 1.00 88.06 91 THR A O 1
ATOM 716 N N . ASP A 1 92 ? -8.535 -13.128 -6.425 1.00 85.06 92 ASP A N 1
ATOM 717 C CA . ASP A 1 92 ? -9.657 -13.228 -7.369 1.00 85.06 92 ASP A CA 1
ATOM 718 C C . ASP A 1 92 ? -9.808 -12.008 -8.304 1.00 85.06 92 ASP A C 1
ATOM 720 O O . ASP A 1 92 ? -10.840 -11.819 -8.949 1.00 85.06 92 ASP A O 1
ATOM 724 N N . GLN A 1 93 ? -8.768 -11.175 -8.410 1.00 86.31 93 GLN A N 1
ATOM 725 C CA . GLN A 1 93 ? -8.695 -10.048 -9.334 1.00 86.31 93 GLN A CA 1
ATOM 726 C C . GLN A 1 93 ? -7.409 -10.117 -10.165 1.00 86.31 93 GLN A C 1
ATOM 728 O O . GLN A 1 93 ? -6.379 -10.583 -9.675 1.00 86.31 93 GLN A O 1
ATOM 733 N N . PRO A 1 94 ? -7.428 -9.630 -11.419 1.00 89.31 94 PRO A N 1
ATOM 734 C CA . PRO A 1 94 ? -6.204 -9.453 -12.187 1.00 89.31 94 PRO A CA 1
ATOM 735 C C . PRO A 1 94 ? -5.238 -8.508 -11.467 1.00 89.31 94 PRO A C 1
ATOM 737 O O . PRO A 1 94 ? -5.665 -7.529 -10.843 1.00 89.31 94 PRO A O 1
ATOM 740 N N . ILE A 1 95 ? -3.934 -8.728 -11.626 1.00 89.81 95 ILE A N 1
ATOM 741 C CA . ILE A 1 95 ? -2.887 -7.852 -11.074 1.00 89.81 95 ILE A CA 1
ATOM 742 C C . ILE A 1 95 ? -3.045 -6.405 -11.571 1.00 89.81 95 ILE A C 1
ATOM 744 O O . ILE A 1 95 ? -2.855 -5.459 -10.809 1.00 89.81 95 ILE A O 1
ATOM 748 N N . ALA A 1 96 ? -3.509 -6.217 -12.810 1.00 90.44 96 ALA A N 1
ATOM 749 C CA . ALA A 1 96 ? -3.788 -4.912 -13.411 1.00 90.44 96 ALA A CA 1
ATOM 750 C C . ALA A 1 96 ? -4.902 -4.117 -12.701 1.00 90.44 96 ALA A C 1
ATOM 752 O O . ALA A 1 96 ? -5.034 -2.910 -12.923 1.00 90.44 96 ALA A O 1
ATOM 753 N N . SER A 1 97 ? -5.691 -4.750 -11.820 1.00 91.62 97 SER A N 1
ATOM 754 C CA . SER A 1 97 ? -6.633 -4.035 -10.947 1.00 91.62 97 SER A CA 1
ATOM 755 C C . SER A 1 97 ? -5.917 -3.039 -10.025 1.00 91.62 97 SER A C 1
ATOM 757 O O . SER A 1 97 ? -6.516 -2.032 -9.626 1.00 91.62 97 SER A O 1
ATOM 759 N N . ASN A 1 98 ? -4.632 -3.297 -9.734 1.00 94.62 98 ASN A N 1
ATOM 760 C CA . ASN A 1 98 ? -3.778 -2.542 -8.822 1.00 94.62 98 ASN A CA 1
ATOM 761 C C . ASN A 1 98 ? -4.434 -2.320 -7.453 1.00 94.62 98 ASN A C 1
ATOM 763 O O . ASN A 1 98 ? -4.303 -1.247 -6.854 1.00 94.62 98 ASN A O 1
ATOM 767 N N . ARG A 1 99 ? -5.193 -3.319 -6.988 1.00 95.25 99 ARG A N 1
ATOM 768 C CA . ARG A 1 99 ? -5.802 -3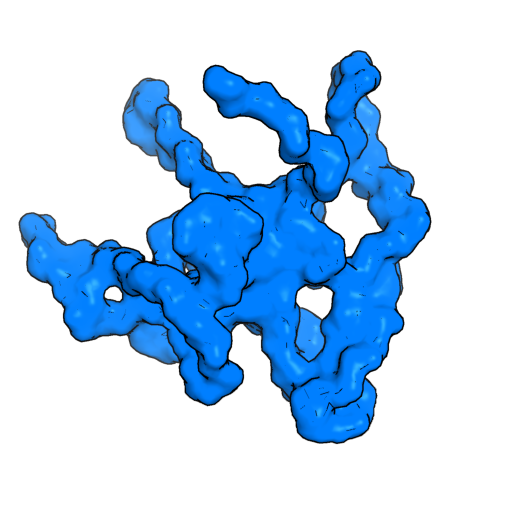.337 -5.660 1.00 95.25 99 ARG A CA 1
ATOM 769 C C . ARG A 1 99 ? -4.937 -4.141 -4.709 1.00 95.25 99 ARG A C 1
ATOM 771 O O . ARG A 1 99 ? -4.551 -5.266 -5.019 1.00 95.25 99 ARG A O 1
ATOM 778 N N . TYR A 1 100 ? -4.673 -3.560 -3.549 1.00 95.62 100 TYR A N 1
ATOM 779 C CA . TYR A 1 100 ? -3.729 -4.094 -2.587 1.00 95.62 100 TYR A CA 1
ATOM 780 C C . TYR A 1 100 ? -4.248 -3.977 -1.159 1.00 95.62 100 TYR A C 1
ATOM 782 O O . TYR A 1 100 ? -4.880 -2.987 -0.785 1.00 95.62 100 TYR A O 1
ATOM 790 N N . TYR A 1 101 ? -3.883 -4.961 -0.352 1.00 96.31 101 TYR A N 1
ATOM 791 C CA . TYR A 1 101 ? -3.766 -4.849 1.090 1.00 96.31 101 TYR A CA 1
ATOM 792 C C . TYR A 1 101 ? -2.379 -4.310 1.448 1.00 96.31 101 TYR A C 1
ATOM 794 O O . TYR A 1 101 ? -1.394 -4.567 0.752 1.00 96.31 101 TYR A O 1
ATOM 802 N N . THR A 1 102 ? -2.281 -3.574 2.554 1.00 96.94 102 THR A N 1
ATOM 803 C CA . THR A 1 102 ? -0.994 -3.071 3.060 1.00 96.94 102 THR A CA 1
ATOM 804 C C . 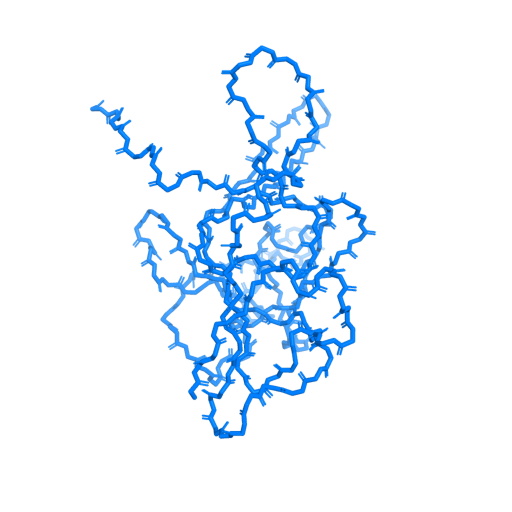THR A 1 102 ? -0.799 -3.499 4.505 1.00 96.94 102 THR A C 1
ATOM 806 O O . THR A 1 102 ? -1.492 -3.040 5.414 1.00 96.94 102 THR A O 1
ATOM 809 N N . VAL A 1 103 ? 0.134 -4.425 4.707 1.00 97.12 103 VAL A N 1
ATOM 810 C CA . VAL A 1 103 ? 0.413 -5.063 5.993 1.00 97.12 103 VAL A CA 1
ATOM 811 C C . VAL A 1 103 ? 1.568 -4.338 6.661 1.00 97.12 103 VAL A C 1
ATOM 813 O O . VAL A 1 103 ? 2.641 -4.208 6.079 1.00 97.12 103 VAL A O 1
ATOM 816 N N . VAL A 1 104 ? 1.382 -3.882 7.895 1.00 96.88 104 VAL A N 1
ATOM 817 C CA . VAL A 1 104 ? 2.433 -3.206 8.662 1.00 96.88 104 VAL A CA 1
ATOM 818 C C . VAL A 1 104 ? 3.593 -4.171 8.916 1.00 96.88 104 VAL A C 1
ATOM 820 O O . VAL A 1 104 ? 3.406 -5.233 9.512 1.00 96.88 104 VAL A O 1
ATOM 823 N N . ALA A 1 105 ? 4.805 -3.796 8.505 1.00 94.19 105 ALA A N 1
ATOM 824 C CA . ALA A 1 105 ? 5.981 -4.664 8.595 1.00 94.19 105 ALA A CA 1
ATOM 825 C C . ALA A 1 105 ? 6.790 -4.476 9.891 1.00 94.19 105 ALA A C 1
ATOM 827 O O . ALA A 1 105 ? 7.530 -5.377 10.294 1.00 94.19 105 ALA A O 1
ATOM 828 N N . THR A 1 106 ? 6.658 -3.328 10.565 1.00 90.50 106 THR A N 1
ATOM 829 C CA . THR A 1 106 ? 7.492 -2.957 11.721 1.00 90.50 106 THR A CA 1
ATOM 830 C C . THR A 1 106 ? 6.685 -2.347 12.877 1.00 90.50 106 THR A C 1
ATOM 832 O O . THR A 1 106 ? 5.546 -1.903 12.728 1.00 90.50 106 THR A O 1
ATOM 835 N N . GLY A 1 107 ? 7.281 -2.331 14.074 1.00 91.88 107 GLY A N 1
ATOM 836 C CA . GLY A 1 107 ? 6.697 -1.716 15.270 1.00 91.88 107 GLY A CA 1
ATOM 837 C C . GLY A 1 107 ? 5.566 -2.519 15.927 1.00 91.88 107 GLY A C 1
ATOM 838 O O . GLY A 1 107 ? 5.308 -3.675 15.603 1.00 91.88 107 GLY A O 1
ATOM 839 N N . LYS A 1 108 ? 4.864 -1.886 16.879 1.00 94.12 108 LYS A N 1
ATOM 840 C CA . LYS A 1 108 ? 3.867 -2.539 17.758 1.00 94.12 108 LYS A CA 1
ATOM 841 C C . LYS A 1 108 ? 2.620 -3.077 17.043 1.00 94.12 108 LYS A C 1
ATOM 843 O O . LYS A 1 108 ? 1.848 -3.806 17.649 1.00 94.12 108 LYS A O 1
ATOM 848 N N . ARG A 1 109 ? 2.383 -2.663 15.796 1.00 96.00 109 ARG A N 1
ATOM 849 C CA . ARG A 1 109 ? 1.214 -3.058 14.990 1.00 96.00 109 ARG A CA 1
ATOM 850 C C . ARG A 1 109 ? 1.590 -3.965 13.820 1.00 96.00 109 ARG A C 1
ATOM 852 O O . ARG A 1 109 ? 0.802 -4.095 12.890 1.00 96.00 109 ARG A O 1
ATOM 859 N N . LYS A 1 110 ? 2.795 -4.545 13.848 1.00 96.19 110 LYS A N 1
ATOM 860 C CA . LYS A 1 110 ? 3.270 -5.483 12.829 1.00 96.19 110 LYS A CA 1
ATOM 861 C C . LYS A 1 110 ? 2.242 -6.598 12.599 1.00 96.19 110 LYS A C 1
ATOM 863 O O . LYS A 1 110 ? 1.686 -7.125 13.557 1.00 96.19 110 LYS A O 1
ATOM 868 N N . GLY A 1 111 ? 2.002 -6.934 11.334 1.00 96.00 111 GLY A N 1
ATOM 869 C CA . GLY A 1 111 ? 1.041 -7.957 10.912 1.00 96.00 111 GLY A CA 1
ATOM 870 C C . GLY A 1 111 ? -0.405 -7.470 10.776 1.00 96.00 111 GLY A C 1
ATOM 871 O O . GLY A 1 111 ? -1.223 -8.185 10.208 1.00 96.00 111 GLY A O 1
ATOM 872 N N . LEU A 1 112 ? -0.732 -6.259 11.240 1.00 98.12 112 LEU A N 1
ATOM 873 C CA . LEU A 1 112 ? -2.052 -5.656 11.035 1.00 98.12 112 LEU A CA 1
ATOM 874 C C . LEU A 1 112 ? -2.110 -4.910 9.698 1.00 98.12 112 LEU A C 1
ATOM 876 O O . LEU A 1 112 ? -1.098 -4.389 9.225 1.00 98.12 112 LEU A O 1
ATOM 880 N N . LEU A 1 113 ? -3.300 -4.810 9.113 1.00 97.75 113 LEU A N 1
ATOM 881 C CA . LEU A 1 113 ? -3.526 -4.101 7.859 1.00 97.75 113 LEU A CA 1
ATOM 882 C C . LEU A 1 113 ? -3.850 -2.637 8.102 1.00 97.75 113 LEU A C 1
ATOM 884 O O . LEU A 1 113 ? -4.644 -2.304 8.983 1.00 97.75 113 LEU A O 1
ATOM 888 N N . ARG A 1 114 ? -3.277 -1.752 7.284 1.00 97.38 114 ARG A N 1
ATOM 889 C CA . ARG A 1 114 ? -3.744 -0.368 7.199 1.00 97.38 114 ARG A CA 1
ATOM 890 C C . ARG A 1 114 ? -5.189 -0.361 6.707 1.00 97.38 114 ARG A C 1
ATOM 892 O O . ARG A 1 114 ? -5.589 -1.173 5.880 1.00 97.38 114 ARG A O 1
ATOM 899 N N . THR A 1 115 ? -5.962 0.580 7.225 1.00 96.88 115 THR A N 1
ATOM 900 C CA . THR A 1 115 ? -7.390 0.687 6.943 1.00 96.88 115 THR A CA 1
ATOM 901 C C . THR A 1 115 ? -7.713 2.131 6.596 1.00 96.88 115 THR A C 1
ATOM 903 O O . THR A 1 115 ? -7.198 3.053 7.230 1.00 96.88 115 THR A O 1
ATOM 906 N N . CYS A 1 116 ? -8.547 2.317 5.580 1.00 97.06 116 CYS A N 1
ATOM 907 C CA . CYS A 1 116 ? -9.129 3.601 5.239 1.00 97.06 116 CYS A CA 1
ATOM 908 C C . CYS A 1 116 ? -10.096 4.052 6.339 1.00 97.06 116 CYS A C 1
ATOM 910 O O . CYS A 1 116 ? -10.873 3.254 6.862 1.00 97.06 116 CYS A O 1
ATOM 912 N N . SER A 1 117 ? -10.057 5.338 6.660 1.00 95.56 117 SER A N 1
ATOM 913 C CA . SER A 1 117 ? -11.043 5.986 7.517 1.00 95.56 117 SER A CA 1
ATOM 914 C C . SER A 1 117 ? -12.356 6.191 6.772 1.00 95.56 117 SER A C 1
ATOM 916 O O . SER A 1 117 ? -12.378 6.224 5.540 1.00 95.56 117 SER A O 1
ATOM 918 N N . ARG A 1 118 ? -13.433 6.386 7.521 1.00 93.94 118 ARG A N 1
ATOM 919 C CA . ARG A 1 118 ? -14.759 6.752 7.020 1.00 93.94 118 ARG A CA 1
ATOM 920 C C . ARG A 1 118 ? -15.103 8.183 7.400 1.00 93.94 118 ARG A C 1
ATOM 922 O O . ARG A 1 118 ? -14.389 8.836 8.163 1.00 93.94 118 ARG A O 1
ATOM 929 N N . GLU A 1 119 ? -16.231 8.665 6.898 1.00 88.75 119 GLU A N 1
ATOM 930 C CA . GLU A 1 119 ? -16.781 9.957 7.310 1.00 88.75 119 GLU A CA 1
ATOM 931 C C . GLU A 1 119 ? -17.057 10.015 8.824 1.00 88.75 119 GLU A C 1
ATOM 933 O O . GLU A 1 119 ? -16.771 11.029 9.457 1.00 88.75 119 GLU A O 1
ATOM 938 N N . GLU A 1 120 ? -17.511 8.906 9.417 1.00 87.19 120 GLU A N 1
ATOM 939 C CA . GLU A 1 120 ? -17.744 8.763 10.864 1.00 87.19 120 GLU A CA 1
ATOM 940 C C . GLU A 1 120 ? -16.474 8.920 11.721 1.00 87.19 120 GLU A C 1
ATOM 942 O O . GLU A 1 120 ? -16.558 9.330 12.877 1.00 87.19 120 GLU A O 1
ATOM 947 N N . ASP A 1 121 ? -15.288 8.670 11.155 1.00 86.94 121 ASP A N 1
ATOM 948 C CA . ASP A 1 121 ? -14.007 8.844 11.850 1.00 86.94 121 ASP A CA 1
ATOM 949 C C . ASP A 1 121 ? -13.497 10.296 11.803 1.00 86.94 121 ASP A C 1
ATOM 951 O O . ASP A 1 121 ? -12.501 10.643 12.451 1.00 86.94 121 ASP A O 1
ATOM 955 N N . MET A 1 122 ? -14.130 11.165 11.008 1.00 85.56 122 MET A N 1
ATOM 956 C CA . MET A 1 122 ? -13.706 12.554 10.886 1.00 85.56 122 MET A CA 1
ATOM 957 C C . MET A 1 122 ? -14.050 13.345 12.140 1.00 85.56 122 MET A C 1
ATOM 959 O O . MET A 1 122 ? -15.136 13.236 12.704 1.00 85.56 122 MET A O 1
ATOM 963 N N . THR A 1 123 ? -13.143 14.234 12.535 1.00 82.38 123 THR A N 1
ATOM 964 C CA . THR A 1 123 ? -13.429 15.194 13.602 1.00 82.38 123 THR A CA 1
ATOM 965 C C . THR A 1 123 ? -13.614 16.606 13.084 1.00 82.38 123 THR A C 1
ATOM 967 O O . THR A 1 123 ? -12.922 17.002 12.139 1.00 82.38 123 THR A O 1
ATOM 970 N N . PRO A 1 124 ? -14.470 17.401 13.748 1.00 79.06 124 PRO A N 1
ATOM 971 C CA . PRO A 1 124 ? -14.507 18.837 13.537 1.00 79.06 124 PRO A CA 1
ATOM 972 C C . PRO A 1 124 ? -13.114 19.440 13.746 1.00 79.06 124 PRO A C 1
ATOM 974 O O . PRO A 1 124 ? -12.434 19.150 14.729 1.00 79.06 124 PRO A O 1
ATOM 977 N N . CYS A 1 125 ? -12.695 20.266 12.798 1.00 69.50 125 CYS A N 1
ATOM 978 C CA . CYS A 1 125 ? -11.456 21.033 12.786 1.00 69.50 125 CYS A CA 1
ATOM 979 C C . CYS A 1 125 ? -11.826 22.471 12.412 1.00 69.50 125 CYS A C 1
ATOM 981 O O . CYS A 1 125 ? -12.839 22.681 11.747 1.00 69.50 125 CYS A O 1
ATOM 983 N N . CYS A 1 126 ? -11.052 23.478 12.812 1.00 59.94 126 CYS A N 1
ATOM 984 C CA . CYS A 1 126 ? -11.392 24.879 12.539 1.00 59.94 126 CYS A CA 1
ATOM 985 C C . CYS A 1 126 ? -11.736 25.090 11.044 1.00 59.94 126 CYS A C 1
ATOM 987 O O . CYS A 1 126 ? -10.884 24.906 10.176 1.00 59.94 126 CYS A O 1
ATOM 989 N N . PHE A 1 127 ? -13.005 25.415 10.761 1.00 64.88 127 PHE A N 1
ATOM 990 C CA . PHE A 1 127 ? -13.601 25.623 9.428 1.00 64.88 127 PHE A CA 1
ATOM 991 C C . PHE A 1 127 ? -13.588 24.428 8.442 1.00 64.88 127 PHE A C 1
ATOM 993 O O . PHE A 1 127 ? -13.920 24.614 7.274 1.00 64.88 127 PHE A O 1
ATOM 1000 N N . SER A 1 128 ? -13.242 23.202 8.865 1.00 71.44 128 SER A N 1
ATOM 1001 C CA . SER A 1 128 ? -13.236 22.008 7.991 1.00 71.44 128 SER A CA 1
ATOM 1002 C C . SER A 1 128 ? -13.350 20.679 8.762 1.00 71.44 128 SER A C 1
ATOM 1004 O O . SER A 1 128 ? -13.211 20.629 9.981 1.00 71.44 128 SER A O 1
ATOM 1006 N N . ARG A 1 129 ? -13.606 19.561 8.072 1.00 75.50 129 ARG A N 1
ATOM 1007 C CA . ARG A 1 129 ? -13.518 18.221 8.682 1.00 75.50 129 ARG A CA 1
ATOM 1008 C C . ARG A 1 129 ? -12.093 17.686 8.551 1.00 75.50 129 ARG A C 1
ATOM 1010 O O . ARG A 1 129 ? -11.565 17.585 7.446 1.00 75.50 129 ARG A O 1
ATOM 1017 N N . CYS A 1 130 ? -11.476 17.332 9.676 1.00 83.69 130 CYS A N 1
ATOM 1018 C CA . CYS A 1 130 ? -10.153 16.714 9.716 1.00 83.69 130 CYS A CA 1
ATOM 1019 C C . CYS A 1 130 ? -10.300 15.186 9.727 1.00 83.69 130 CYS A C 1
ATOM 1021 O O . CYS A 1 130 ? -10.875 14.613 10.654 1.00 83.69 130 CYS A O 1
ATOM 1023 N N . ILE A 1 131 ? -9.751 14.529 8.702 1.00 88.44 131 ILE A N 1
ATOM 1024 C CA . ILE A 1 131 ? -9.718 13.066 8.589 1.00 88.44 131 ILE A CA 1
ATOM 1025 C C . ILE A 1 131 ? -8.745 12.511 9.631 1.00 88.44 131 ILE A C 1
ATOM 1027 O O . ILE A 1 131 ? -7.541 12.781 9.555 1.00 88.44 131 ILE A O 1
ATOM 1031 N N . LYS A 1 132 ? -9.249 11.715 10.581 1.00 90.25 132 LYS A N 1
ATOM 1032 C CA . LYS A 1 132 ? -8.406 10.953 11.506 1.00 90.25 132 LYS A CA 1
ATOM 1033 C C . LYS A 1 132 ? -8.131 9.573 10.944 1.00 90.25 132 LYS A C 1
ATOM 1035 O O . LYS A 1 132 ? -9.055 8.853 10.587 1.00 90.25 132 LYS A O 1
ATOM 1040 N N . ASP A 1 133 ? -6.861 9.195 10.907 1.00 93.44 133 ASP A N 1
ATOM 1041 C CA . ASP A 1 133 ? -6.460 7.869 10.450 1.00 93.44 133 ASP A CA 1
ATOM 1042 C C . ASP A 1 133 ? -6.901 6.792 11.450 1.00 93.44 133 ASP A C 1
ATOM 1044 O O . ASP A 1 133 ? -6.564 6.845 12.640 1.00 93.44 133 ASP A O 1
ATOM 1048 N N . VAL A 1 134 ? -7.611 5.782 10.948 1.00 94.94 134 VAL A N 1
ATOM 1049 C CA . VAL A 1 134 ? -7.971 4.594 11.724 1.00 94.94 134 VAL A CA 1
ATOM 1050 C C . VAL A 1 134 ? -6.713 3.773 12.026 1.00 94.94 134 VAL A C 1
ATOM 1052 O O . VAL A 1 134 ? -5.765 3.676 11.239 1.00 94.94 134 VAL A O 1
ATOM 1055 N N . LYS A 1 135 ? -6.664 3.182 13.223 1.00 95.31 135 LYS A N 1
ATOM 1056 C CA . LYS A 1 135 ? -5.566 2.286 13.606 1.00 95.31 135 LYS A CA 1
ATOM 1057 C C . LYS A 1 135 ? -5.624 1.015 12.737 1.00 95.31 135 LYS A C 1
ATOM 1059 O O . LYS A 1 135 ? -6.722 0.519 12.527 1.00 95.31 135 LYS A O 1
ATOM 1064 N N . PRO A 1 136 ? -4.481 0.449 12.296 1.00 97.06 136 PRO A N 1
ATOM 1065 C CA . PRO A 1 136 ? -4.447 -0.841 11.618 1.00 97.06 136 PRO A CA 1
ATOM 1066 C C . PRO A 1 136 ? -5.223 -1.924 12.364 1.00 97.06 136 PRO A C 1
ATOM 1068 O O . PRO A 1 136 ? -5.188 -1.951 13.600 1.00 97.06 136 PRO A O 1
ATOM 1071 N N . ARG A 1 137 ? -5.882 -2.808 11.616 1.00 96.62 137 ARG A N 1
ATOM 1072 C CA . ARG A 1 137 ? -6.773 -3.854 12.135 1.00 96.62 137 ARG A CA 1
ATOM 1073 C C . ARG A 1 137 ? -6.361 -5.232 11.625 1.00 96.62 137 ARG A C 1
ATOM 1075 O O . ARG A 1 137 ? -5.539 -5.344 10.718 1.00 96.62 137 ARG A O 1
ATOM 1082 N N . SER A 1 138 ? -6.900 -6.281 12.238 1.00 97.62 138 SER A N 1
ATOM 1083 C CA . SER A 1 138 ? -6.707 -7.652 11.759 1.00 97.62 138 SER A CA 1
ATOM 1084 C C . SER A 1 138 ? -7.267 -7.815 10.347 1.00 97.62 138 SER A C 1
ATOM 1086 O O . SER A 1 138 ? -8.234 -7.144 9.988 1.00 97.62 138 SER A O 1
ATOM 1088 N N . PHE A 1 139 ? -6.658 -8.706 9.566 1.00 96.00 139 PHE A N 1
ATOM 1089 C CA . PHE A 1 139 ? -7.106 -9.015 8.212 1.00 96.00 139 PHE A CA 1
ATOM 1090 C C . PHE A 1 139 ? -8.563 -9.482 8.199 1.00 96.00 139 PHE A C 1
ATOM 1092 O O . PHE A 1 139 ? -8.912 -10.435 8.896 1.00 96.00 139 PHE A O 1
ATOM 1099 N N . ASP A 1 140 ? -9.378 -8.822 7.383 1.00 94.50 140 ASP A N 1
ATOM 1100 C CA . ASP A 1 140 ? -10.735 -9.236 7.052 1.00 94.50 140 ASP A CA 1
ATOM 1101 C C . ASP A 1 140 ? -10.925 -9.114 5.530 1.00 94.50 140 ASP A C 1
ATOM 1103 O O . ASP A 1 140 ? -10.972 -7.997 5.008 1.00 94.50 140 ASP A O 1
ATOM 1107 N N . PRO A 1 141 ? -11.038 -10.235 4.794 1.00 88.06 141 PRO A N 1
ATOM 1108 C CA . PRO A 1 141 ? -11.200 -10.205 3.342 1.00 88.06 141 PRO A CA 1
ATOM 1109 C C . PRO A 1 141 ? -12.518 -9.554 2.891 1.00 88.06 141 PRO A C 1
ATOM 1111 O O . PRO A 1 141 ? -12.627 -9.156 1.731 1.00 88.06 141 PRO A O 1
ATOM 1114 N N . SER A 1 142 ? -13.508 -9.437 3.782 1.00 90.62 142 SER A N 1
ATOM 1115 C CA . SER A 1 142 ? -14.795 -8.788 3.499 1.00 90.62 142 SER A CA 1
ATOM 1116 C C . SER A 1 142 ? -14.746 -7.272 3.721 1.00 90.62 142 SER A C 1
ATOM 1118 O O . SER A 1 142 ? -15.639 -6.552 3.271 1.00 90.62 142 SER A O 1
ATOM 1120 N N . ASP A 1 143 ? -13.710 -6.765 4.399 1.00 94.50 143 ASP A N 1
ATOM 1121 C CA . ASP A 1 143 ? -13.568 -5.349 4.727 1.00 94.50 143 ASP A CA 1
ATOM 1122 C C . ASP A 1 143 ? -12.937 -4.573 3.561 1.00 94.50 143 ASP A C 1
ATOM 1124 O O . ASP A 1 143 ? -11.715 -4.450 3.427 1.00 94.50 143 ASP A O 1
ATOM 1128 N N . ALA A 1 144 ? -13.791 -3.977 2.724 1.00 95.00 144 ALA A N 1
ATOM 1129 C CA . ALA A 1 144 ? -13.365 -3.148 1.597 1.00 95.00 144 ALA A CA 1
ATOM 1130 C C . ALA A 1 144 ? -12.498 -1.939 2.008 1.00 95.00 144 ALA A C 1
ATOM 1132 O O . ALA A 1 144 ? -11.746 -1.425 1.179 1.00 95.00 144 ALA A O 1
ATOM 1133 N N . TYR A 1 145 ? -12.542 -1.494 3.272 1.00 96.88 145 TYR A N 1
ATOM 1134 C CA . TYR A 1 145 ? -11.716 -0.383 3.756 1.00 96.88 145 TYR A CA 1
ATOM 1135 C C . TYR A 1 145 ? -10.257 -0.795 4.003 1.00 96.88 145 TYR A C 1
ATOM 1137 O O . TYR A 1 145 ? -9.396 0.077 4.133 1.00 96.88 145 TYR A O 1
ATOM 1145 N N . GLN A 1 146 ? -9.943 -2.095 4.042 1.00 96.94 146 GLN A N 1
ATOM 1146 C CA . GLN A 1 146 ? -8.558 -2.592 4.080 1.00 96.94 146 GLN A CA 1
ATOM 1147 C C . GLN A 1 146 ? -7.906 -2.623 2.692 1.00 96.94 146 GLN A C 1
ATOM 1149 O O . GLN A 1 146 ? -6.690 -2.792 2.587 1.00 96.94 146 GLN A O 1
ATOM 1154 N N . GLN A 1 147 ? -8.698 -2.440 1.631 1.00 96.38 147 GLN A N 1
ATOM 1155 C CA . GLN A 1 147 ? -8.231 -2.452 0.251 1.00 96.38 147 GLN A CA 1
ATOM 1156 C C . GLN A 1 147 ? -8.000 -1.028 -0.259 1.00 96.38 147 GLN A C 1
ATOM 1158 O O . GLN A 1 147 ? -8.864 -0.151 -0.169 1.00 96.38 147 GLN A O 1
ATOM 1163 N N . ILE A 1 148 ? -6.840 -0.814 -0.874 1.00 97.12 148 ILE A N 1
ATOM 1164 C CA . ILE A 1 148 ? -6.514 0.424 -1.582 1.00 97.12 148 ILE A CA 1
ATOM 1165 C C . ILE A 1 148 ? -6.209 0.131 -3.043 1.00 97.12 148 ILE A C 1
ATOM 1167 O O . ILE A 1 148 ? -5.642 -0.905 -3.381 1.00 97.12 148 ILE A O 1
ATOM 1171 N N . LYS A 1 149 ? -6.545 1.071 -3.920 1.00 97.06 149 LYS A N 1
ATOM 1172 C CA . LYS A 1 149 ? -6.088 1.072 -5.305 1.00 97.06 149 LYS A CA 1
ATOM 1173 C C . LYS A 1 149 ? -4.879 1.982 -5.431 1.00 97.06 149 LYS A C 1
ATOM 1175 O O . LYS A 1 149 ? -4.987 3.176 -5.157 1.00 97.06 149 LYS A O 1
ATOM 1180 N N . ILE A 1 150 ? -3.749 1.448 -5.877 1.00 96.88 150 ILE A N 1
ATOM 1181 C CA . ILE A 1 150 ? -2.545 2.245 -6.120 1.00 96.88 150 ILE A CA 1
ATOM 1182 C C . ILE A 1 150 ? -2.450 2.566 -7.609 1.00 96.88 150 ILE A C 1
ATOM 1184 O O . ILE A 1 150 ? -2.613 1.707 -8.467 1.00 96.88 150 ILE A O 1
ATOM 1188 N N . VAL A 1 151 ? -2.190 3.830 -7.922 1.00 95.19 151 VAL A N 1
ATOM 1189 C CA . VAL A 1 151 ? -2.017 4.320 -9.287 1.00 95.19 151 VAL A CA 1
ATOM 1190 C C . VAL A 1 151 ? -0.625 4.909 -9.411 1.00 95.19 151 VAL A C 1
ATOM 1192 O O . VAL A 1 151 ? -0.248 5.810 -8.658 1.00 95.19 151 VAL A O 1
ATOM 1195 N N . GLN A 1 152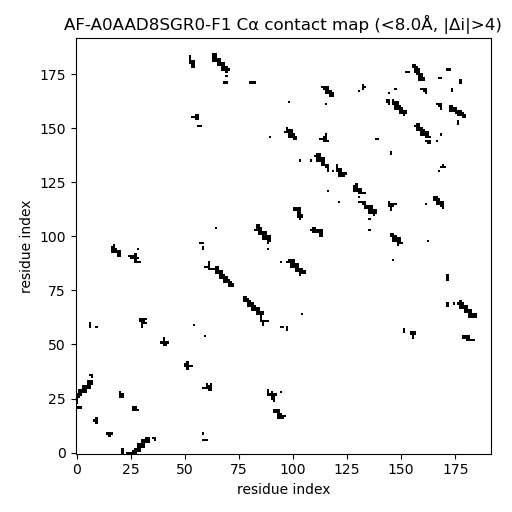 ? 0.132 4.422 -10.388 1.00 94.56 152 GLN A N 1
ATOM 1196 C CA . GLN A 1 152 ? 1.389 5.040 -10.773 1.00 94.56 152 GLN A CA 1
ATOM 1197 C C . GLN A 1 152 ? 1.107 6.321 -11.568 1.00 94.56 152 GLN A C 1
ATOM 1199 O O . GLN A 1 152 ? 0.354 6.308 -12.538 1.00 94.56 152 GLN A O 1
ATOM 1204 N N . ARG A 1 153 ? 1.696 7.441 -11.141 1.00 92.25 153 ARG A N 1
ATOM 1205 C CA . ARG A 1 153 ? 1.545 8.750 -11.799 1.00 92.25 153 ARG A CA 1
ATOM 1206 C C . ARG A 1 153 ? 2.701 9.053 -12.737 1.00 92.25 153 ARG A C 1
ATOM 1208 O O . ARG A 1 153 ? 2.496 9.513 -13.851 1.00 92.25 153 ARG A O 1
ATOM 1215 N N . GLN A 1 154 ? 3.912 8.800 -12.259 1.00 90.81 154 GLN A N 1
ATOM 1216 C CA . GLN A 1 154 ? 5.161 8.954 -12.998 1.00 90.81 154 GLN A CA 1
ATOM 1217 C C . GLN A 1 154 ? 6.098 7.806 -12.611 1.00 90.81 154 GLN A C 1
ATOM 1219 O O . GLN A 1 154 ? 5.811 7.033 -11.690 1.00 90.81 154 GLN A O 1
ATOM 1224 N N . ARG A 1 155 ? 7.249 7.687 -13.280 1.00 88.44 155 ARG A N 1
ATOM 1225 C CA . ARG A 1 155 ? 8.303 6.745 -12.869 1.00 88.44 155 ARG A CA 1
ATOM 1226 C C . ARG A 1 155 ? 8.636 6.981 -11.386 1.00 88.44 155 ARG A C 1
ATOM 1228 O O . ARG A 1 155 ? 8.960 8.103 -10.997 1.00 88.44 155 ARG A O 1
ATOM 1235 N N . ARG A 1 156 ? 8.550 5.926 -10.565 1.00 89.94 156 ARG A N 1
ATOM 1236 C CA . ARG A 1 156 ? 8.809 5.924 -9.106 1.00 89.94 156 ARG A CA 1
ATOM 1237 C C . ARG A 1 156 ? 7.823 6.740 -8.243 1.00 89.94 156 ARG A C 1
ATOM 1239 O O . ARG A 1 156 ? 8.113 6.949 -7.065 1.00 89.94 156 ARG A O 1
ATOM 1246 N N . GLN A 1 157 ? 6.703 7.224 -8.788 1.00 93.69 157 GLN A N 1
ATOM 1247 C CA . GLN A 1 157 ? 5.734 8.055 -8.058 1.00 93.69 157 GLN A CA 1
ATOM 1248 C C . GLN A 1 157 ? 4.323 7.485 -8.129 1.00 93.69 157 GLN A C 1
ATOM 1250 O O . GLN A 1 157 ? 3.805 7.204 -9.214 1.00 93.69 157 GLN A O 1
ATOM 1255 N N . PHE A 1 158 ? 3.673 7.401 -6.975 1.00 95.81 158 PHE A N 1
ATOM 1256 C CA . PHE A 1 158 ? 2.401 6.713 -6.820 1.00 95.81 158 PHE A CA 1
ATOM 1257 C C . PHE A 1 158 ? 1.395 7.553 -6.028 1.00 95.81 158 PHE A C 1
ATOM 1259 O O . PHE A 1 158 ? 1.722 8.560 -5.398 1.00 95.81 158 PHE A O 1
ATOM 1266 N N . THR A 1 159 ? 0.128 7.168 -6.108 1.00 96.06 159 THR A N 1
ATOM 1267 C CA . THR A 1 159 ? -0.979 7.727 -5.324 1.00 96.06 159 THR A CA 1
ATOM 1268 C C . THR A 1 159 ? -1.936 6.596 -4.995 1.00 96.06 159 THR A C 1
ATOM 1270 O O . THR A 1 159 ? -2.131 5.715 -5.833 1.00 96.06 159 THR A O 1
ATOM 1273 N N . ALA A 1 160 ? -2.535 6.610 -3.808 1.00 96.75 160 ALA A N 1
ATOM 1274 C CA . ALA A 1 160 ? -3.524 5.613 -3.426 1.00 96.75 160 ALA A CA 1
ATOM 1275 C C . ALA A 1 160 ? -4.924 6.220 -3.335 1.00 96.75 160 ALA A C 1
ATOM 1277 O O . ALA A 1 160 ? -5.097 7.378 -2.956 1.00 96.75 160 ALA A O 1
ATOM 1278 N N . TRP A 1 161 ? -5.912 5.389 -3.632 1.00 96.44 161 TRP A N 1
ATOM 1279 C CA . TRP A 1 161 ? -7.334 5.649 -3.457 1.00 96.44 161 TRP A CA 1
ATOM 1280 C C . TRP A 1 161 ? -7.932 4.531 -2.608 1.00 96.44 161 TRP A C 1
ATOM 1282 O O . TRP A 1 161 ? -7.457 3.396 -2.674 1.00 96.44 161 TRP A O 1
ATOM 1292 N N . ALA A 1 162 ? -8.967 4.824 -1.825 1.00 96.50 162 ALA A N 1
ATOM 1293 C CA . ALA A 1 162 ? -9.743 3.761 -1.200 1.00 96.50 162 ALA A CA 1
ATOM 1294 C C . ALA A 1 162 ? -10.517 2.993 -2.279 1.00 96.50 162 ALA A C 1
ATOM 1296 O O . ALA A 1 162 ? -10.890 3.560 -3.309 1.00 96.50 162 ALA A O 1
ATOM 1297 N N . VAL A 1 163 ? -10.732 1.695 -2.062 1.00 95.44 163 VAL A N 1
ATOM 1298 C CA . VAL A 1 163 ? -11.647 0.914 -2.909 1.00 95.44 163 VAL A CA 1
ATOM 1299 C C . VAL A 1 163 ? -13.103 1.187 -2.527 1.00 95.44 163 VAL A C 1
ATOM 1301 O O . VAL A 1 163 ? -13.965 1.194 -3.404 1.00 95.44 163 VAL A O 1
ATOM 1304 N N . SER A 1 164 ? -13.375 1.451 -1.246 1.00 94.19 164 SER A N 1
ATOM 1305 C CA . SER A 1 164 ? -14.675 1.937 -0.784 1.00 94.19 164 SER A CA 1
ATOM 1306 C C . SER A 1 164 ? -14.930 3.377 -1.241 1.00 94.19 164 SER A C 1
ATOM 1308 O O . SER A 1 164 ? -14.025 4.212 -1.268 1.00 94.19 164 SER A O 1
ATOM 1310 N N . THR A 1 165 ? -16.177 3.672 -1.608 1.00 91.50 165 THR A N 1
ATOM 1311 C CA . THR A 1 165 ? -16.595 4.962 -2.188 1.00 91.50 165 THR A CA 1
ATOM 1312 C C . THR A 1 165 ? -16.514 6.132 -1.211 1.00 91.50 165 THR A C 1
ATOM 1314 O O . THR A 1 165 ? -16.327 7.270 -1.622 1.00 91.50 165 THR A O 1
ATOM 1317 N N . ASP A 1 166 ? -16.653 5.847 0.077 1.00 93.50 166 ASP A N 1
ATOM 1318 C CA . ASP A 1 166 ? -16.617 6.775 1.210 1.00 93.50 166 ASP A CA 1
ATOM 1319 C C . ASP A 1 166 ? -15.325 6.627 2.040 1.00 93.50 166 ASP A C 1
ATOM 1321 O O . ASP A 1 166 ? -15.204 7.186 3.131 1.00 93.50 166 ASP A O 1
ATOM 1325 N N . GLY A 1 167 ? -14.366 5.836 1.550 1.00 94.81 167 GLY A N 1
ATOM 1326 C CA . GLY A 1 167 ? -13.114 5.566 2.238 1.00 94.81 167 GLY A CA 1
ATOM 1327 C C . GLY A 1 167 ? -12.056 6.638 2.003 1.00 94.81 167 GLY A C 1
ATOM 1328 O O . GLY A 1 167 ? -11.834 7.111 0.888 1.00 94.81 167 GLY A O 1
ATOM 1329 N N . PHE A 1 168 ? -11.306 6.946 3.054 1.00 95.50 168 PHE A N 1
ATOM 1330 C CA . PHE A 1 168 ? -10.161 7.847 3.014 1.00 95.50 168 PHE A CA 1
ATOM 1331 C C . PHE A 1 168 ? -8.896 7.083 3.409 1.00 95.50 168 PHE A C 1
ATOM 1333 O O . PHE A 1 168 ? -8.767 6.694 4.571 1.00 95.50 168 PHE A O 1
ATOM 1340 N N . PRO A 1 169 ? -7.932 6.864 2.495 1.00 96.06 169 PRO A N 1
ATOM 1341 C CA . PRO A 1 169 ? -6.687 6.193 2.850 1.00 96.06 169 PRO A CA 1
ATOM 1342 C C . PRO A 1 169 ? -5.937 6.918 3.980 1.00 96.06 169 PRO A C 1
ATOM 1344 O O . PRO A 1 169 ? -6.074 8.146 4.124 1.00 96.06 169 PRO A O 1
ATOM 1347 N N . PRO A 1 170 ? -5.094 6.199 4.751 1.00 95.00 170 PRO A N 1
ATOM 1348 C CA . PRO A 1 170 ? -4.277 6.822 5.789 1.00 95.00 170 PRO A CA 1
ATOM 1349 C C . PRO A 1 170 ? -3.437 7.973 5.224 1.00 95.00 170 PRO A C 1
ATOM 1351 O O . PRO A 1 170 ? -3.104 7.978 4.035 1.00 95.00 170 PRO A O 1
ATOM 1354 N N . TYR A 1 171 ? -3.073 8.943 6.065 1.00 93.00 171 TYR A N 1
ATOM 1355 C CA . TYR A 1 171 ? -2.550 10.251 5.655 1.00 93.00 171 TYR A CA 1
ATOM 1356 C C . TYR A 1 171 ? -1.474 10.181 4.586 1.00 93.00 171 TYR A C 1
ATOM 1358 O O . TYR A 1 171 ? -1.579 10.862 3.570 1.00 93.00 171 TYR A O 1
ATOM 1366 N N . LEU A 1 172 ? -0.485 9.322 4.795 1.00 93.62 172 LEU A N 1
ATOM 1367 C CA . LEU A 1 172 ? 0.657 9.160 3.907 1.00 93.62 172 LEU A CA 1
ATOM 1368 C C . LEU A 1 172 ? 0.286 8.516 2.553 1.00 93.62 172 LEU A C 1
ATOM 1370 O O . LEU A 1 172 ? 0.893 8.856 1.543 1.00 93.62 172 LEU A O 1
ATOM 1374 N N . TYR A 1 173 ? -0.752 7.676 2.498 1.00 94.38 173 TYR A N 1
ATOM 1375 C CA . TYR A 1 173 ? -1.231 7.015 1.275 1.00 94.38 173 TYR A CA 1
ATOM 1376 C C . TYR A 1 173 ? -2.091 7.940 0.409 1.00 94.38 173 TYR A C 1
ATOM 1378 O O . TYR A 1 173 ? -2.019 7.863 -0.820 1.00 94.38 173 TYR A O 1
ATOM 1386 N N . ARG A 1 174 ? -2.881 8.822 1.043 1.00 93.62 174 ARG A N 1
ATOM 1387 C CA . ARG A 1 174 ? -3.725 9.809 0.345 1.00 93.62 174 ARG A CA 1
ATOM 1388 C C . ARG A 1 174 ? -2.950 11.013 -0.197 1.00 93.62 174 ARG A C 1
ATOM 1390 O O . ARG A 1 174 ? -3.519 11.810 -0.937 1.00 93.62 174 ARG A O 1
ATOM 1397 N N . GLN A 1 175 ? -1.670 11.164 0.155 1.00 94.56 175 GLN A N 1
ATOM 1398 C CA . GLN A 1 175 ? -0.821 12.169 -0.486 1.00 94.56 175 GLN A CA 1
ATOM 1399 C C . GLN A 1 175 ? -0.567 11.809 -1.950 1.00 94.56 175 GLN A C 1
ATOM 1401 O O . GLN A 1 175 ? -0.544 10.640 -2.335 1.00 94.56 175 GLN A O 1
ATOM 1406 N N . MET A 1 176 ? -0.341 12.824 -2.776 1.00 93.62 176 MET A N 1
ATOM 1407 C CA . MET A 1 176 ? 0.048 12.608 -4.165 1.00 93.62 176 MET A CA 1
ATOM 1408 C C . MET A 1 176 ? 1.563 12.408 -4.285 1.00 93.62 176 MET A C 1
ATOM 1410 O O . MET A 1 176 ? 2.345 12.968 -3.517 1.00 93.62 176 MET A O 1
ATOM 1414 N N . TYR A 1 177 ? 1.970 11.638 -5.295 1.00 94.62 177 TYR A N 1
ATOM 1415 C CA . TYR A 1 177 ? 3.368 11.467 -5.715 1.00 94.62 177 TYR A CA 1
ATOM 1416 C C . TYR A 1 177 ? 4.327 10.909 -4.648 1.00 94.62 177 TYR A C 1
ATOM 1418 O O . TYR A 1 177 ? 5.532 11.189 -4.675 1.00 94.62 177 TYR A O 1
ATOM 1426 N N . TRP A 1 178 ? 3.825 10.093 -3.720 1.00 95.19 178 TRP A N 1
ATOM 1427 C CA . TRP A 1 178 ? 4.684 9.386 -2.773 1.00 95.19 178 TRP A CA 1
ATOM 1428 C C . TRP A 1 178 ? 5.533 8.317 -3.475 1.00 95.19 178 TRP A C 1
ATOM 1430 O O . TRP A 1 178 ? 5.265 7.918 -4.612 1.00 95.19 178 TRP A O 1
ATOM 1440 N N . ARG A 1 179 ? 6.609 7.877 -2.812 1.00 94.19 179 ARG A N 1
ATOM 1441 C CA . ARG A 1 179 ? 7.621 6.972 -3.384 1.00 94.19 179 ARG A CA 1
ATOM 1442 C C . ARG A 1 179 ? 7.775 5.719 -2.536 1.00 94.19 179 ARG A C 1
ATOM 1444 O O . ARG A 1 179 ? 7.609 5.787 -1.322 1.00 94.19 179 ARG A O 1
ATOM 1451 N N . MET A 1 180 ? 8.166 4.612 -3.161 1.00 91.12 180 MET A N 1
ATOM 1452 C CA . MET A 1 180 ? 8.483 3.358 -2.473 1.00 91.12 180 MET A CA 1
ATOM 1453 C C . MET A 1 180 ? 9.937 2.945 -2.676 1.00 91.12 180 MET A C 1
ATOM 1455 O O . MET A 1 180 ? 10.516 3.118 -3.753 1.00 91.12 180 MET A O 1
ATOM 1459 N N . GLN A 1 181 ? 10.516 2.385 -1.620 1.00 88.75 181 GLN A N 1
ATOM 1460 C CA . GLN A 1 181 ? 11.853 1.805 -1.602 1.00 88.75 181 GLN A CA 1
ATOM 1461 C C . GLN A 1 181 ? 11.808 0.441 -0.926 1.00 88.75 181 GLN A C 1
ATOM 1463 O O . GLN A 1 181 ? 11.159 0.290 0.098 1.00 88.75 181 GLN A O 1
ATOM 1468 N N . ARG A 1 182 ? 12.507 -0.543 -1.468 1.00 83.12 182 ARG A N 1
ATOM 1469 C CA . ARG A 1 182 ? 12.735 -1.838 -0.845 1.00 83.12 182 ARG A CA 1
ATOM 1470 C C . ARG A 1 182 ?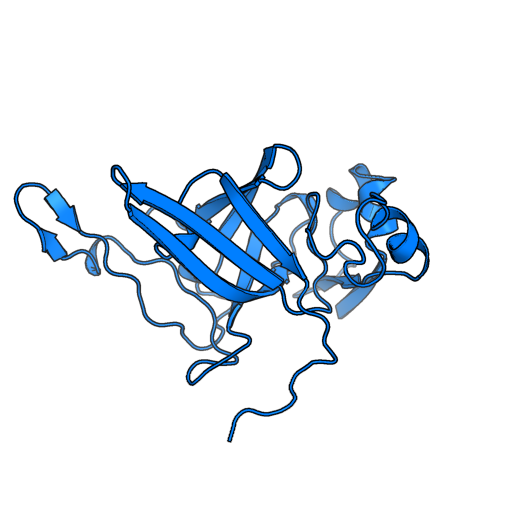 13.684 -1.660 0.330 1.00 83.12 182 ARG A C 1
ATOM 1472 O O . ARG A 1 182 ? 14.725 -1.016 0.198 1.00 83.12 182 ARG A O 1
ATOM 1479 N N . LEU A 1 183 ? 13.318 -2.232 1.468 1.00 71.25 183 LEU A N 1
ATOM 1480 C CA . LEU A 1 183 ? 14.264 -2.454 2.547 1.00 71.25 183 LEU A CA 1
ATOM 1481 C C . LEU A 1 183 ? 14.984 -3.778 2.278 1.00 71.25 183 LEU A C 1
ATOM 1483 O O . LEU A 1 183 ? 14.307 -4.782 2.044 1.00 71.25 183 LEU A O 1
ATOM 1487 N N . PRO A 1 184 ? 16.327 -3.812 2.314 1.00 53.16 184 PRO A N 1
ATOM 1488 C CA . PRO A 1 184 ? 17.034 -5.081 2.319 1.00 53.16 184 PRO A CA 1
ATOM 1489 C C . PRO A 1 184 ? 16.589 -5.876 3.552 1.00 53.16 184 PRO A C 1
ATOM 1491 O O . PRO A 1 184 ? 16.605 -5.367 4.673 1.00 53.16 184 PRO A O 1
ATOM 1494 N N . LEU A 1 185 ? 16.169 -7.127 3.342 1.00 48.03 185 LEU A N 1
ATOM 1495 C CA . LEU A 1 185 ? 15.738 -8.023 4.422 1.00 48.03 185 LEU A CA 1
ATOM 1496 C C . LEU A 1 185 ? 16.895 -8.389 5.376 1.00 48.03 185 LEU A C 1
ATOM 1498 O O . LEU A 1 185 ? 16.650 -8.861 6.483 1.00 48.03 185 LEU A O 1
ATOM 1502 N N . PHE A 1 186 ? 18.143 -8.089 4.999 1.00 37.41 186 PHE A N 1
ATOM 1503 C CA . PHE A 1 186 ? 19.333 -8.214 5.838 1.00 37.41 186 PHE A CA 1
ATOM 1504 C C . PHE A 1 186 ? 19.844 -6.834 6.262 1.00 37.41 186 PHE A C 1
ATOM 1506 O O . PHE A 1 186 ? 20.628 -6.191 5.571 1.00 37.41 186 PHE A O 1
ATOM 1513 N N . GLY A 1 187 ? 19.359 -6.367 7.409 1.00 37.88 187 GLY A N 1
ATOM 1514 C CA . GLY A 1 187 ? 19.791 -5.099 8.001 1.00 37.88 187 GLY A CA 1
ATOM 1515 C C . GLY A 1 187 ? 19.132 -4.772 9.335 1.00 37.88 187 GLY A C 1
ATOM 1516 O O . GLY A 1 187 ? 19.138 -3.619 9.753 1.00 37.88 187 GLY A O 1
ATOM 1517 N N . GLN A 1 188 ? 18.546 -5.760 10.016 1.00 39.56 188 GLN A N 1
ATOM 1518 C CA . GLN A 1 188 ? 18.076 -5.585 11.385 1.00 39.56 188 GLN A CA 1
ATOM 1519 C C . GLN A 1 188 ? 19.234 -5.890 12.347 1.00 39.56 188 GLN A C 1
ATOM 1521 O O . GLN A 1 188 ? 19.217 -6.885 13.061 1.00 39.56 188 GLN A O 1
ATOM 1526 N N . TYR A 1 189 ? 20.258 -5.030 12.344 1.00 38.00 189 TYR A N 1
ATOM 1527 C CA . TYR A 1 189 ? 21.277 -5.000 13.392 1.00 38.00 189 TYR A CA 1
ATOM 1528 C C . TYR A 1 189 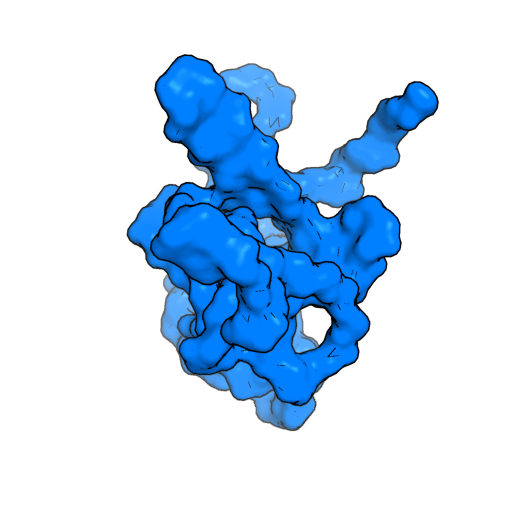? 21.20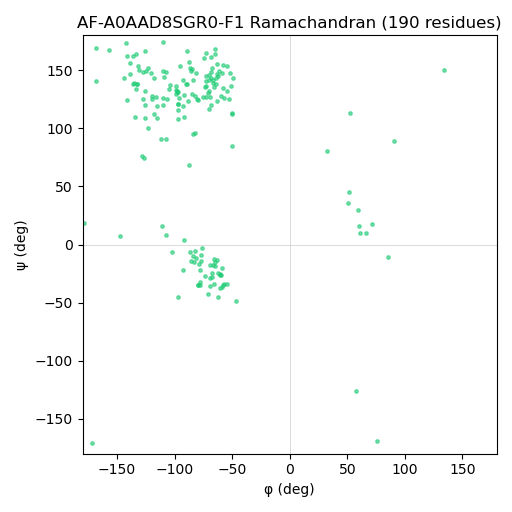9 -3.666 14.145 1.00 38.00 189 TYR A C 1
ATOM 1530 O O . TYR A 1 189 ? 21.536 -2.615 13.612 1.00 38.00 189 TYR A O 1
ATOM 1538 N N . VAL A 1 190 ? 20.735 -3.792 15.388 1.00 36.03 190 VAL A N 1
ATOM 1539 C CA . VAL A 1 190 ? 21.178 -3.117 16.619 1.00 36.03 190 VAL A CA 1
ATOM 1540 C C . VAL A 1 190 ? 21.277 -1.586 16.617 1.00 36.03 190 VAL A C 1
ATOM 1542 O O . VAL A 1 190 ? 22.227 -1.012 16.103 1.00 36.03 190 VAL A O 1
ATOM 1545 N N . TYR A 1 191 ? 20.406 -0.955 17.409 1.00 32.75 191 TYR A N 1
ATOM 1546 C CA . TYR A 1 191 ? 20.873 0.033 18.384 1.00 32.75 191 TYR A CA 1
ATOM 1547 C C . TYR A 1 191 ? 20.332 -0.368 19.759 1.00 32.75 191 TYR A C 1
ATOM 1549 O O . TYR A 1 191 ? 19.123 -0.555 19.919 1.00 32.75 191 TYR A O 1
ATOM 1557 N N . VAL A 1 192 ? 21.276 -0.602 20.675 1.00 38.41 192 VAL A N 1
ATOM 1558 C CA . VAL A 1 192 ? 21.087 -0.719 22.128 1.00 38.41 192 VAL A CA 1
ATOM 1559 C C . VAL A 1 192 ? 20.608 0.620 22.674 1.00 38.41 192 VAL A C 1
ATOM 1561 O O . VAL A 1 192 ? 21.118 1.651 22.177 1.00 38.41 192 VAL A O 1
#

Radius of gyration: 17.65 Å; Cα contacts (8 Å, |Δi|>4): 405; chains: 1; bounding box: 48×48×43 Å

Mean predicted aligned error: 8.33 Å

pLDDT: mean 82.74, std 17.75, range [29.34, 98.12]

Foldseek 3Di:
DEDEDEPVCCVVCVVQLQDWADDDPQYYYQYAHDPVVQVVQDPDDDDDDDRRQWDFDDDDHQPFKKKWWDWDDDPPDIDIDIFIWRWAAQGRGRSVQQKTWTAGCDDPRGRFTFFFFFPVQWDDDVVDTHHDGDDGHHDDSVRQRRMWHWDDDHTQFIAIDRSDPRTHGPPSRHDGGIGMGTDDPPDPDDDD

Organism: Lolium multiflorum (NCBI:txid4521)